Protein AF-S3DAZ4-F1 (afdb_monomer_lite)

Structure (mmCIF, N/CA/C/O backbone):
data_AF-S3DAZ4-F1
#
_entry.id   AF-S3DAZ4-F1
#
loop_
_atom_site.group_PDB
_atom_site.id
_atom_site.type_symbol
_atom_site.label_atom_id
_atom_site.label_alt_id
_atom_site.label_comp_id
_atom_site.label_asym_id
_atom_site.label_entity_id
_atom_site.label_seq_id
_atom_site.pdbx_PDB_ins_code
_atom_site.Cartn_x
_atom_site.Cartn_y
_atom_site.Cartn_z
_atom_site.occupancy
_atom_site.B_iso_or_equiv
_atom_site.auth_seq_id
_atom_site.auth_comp_id
_atom_site.auth_as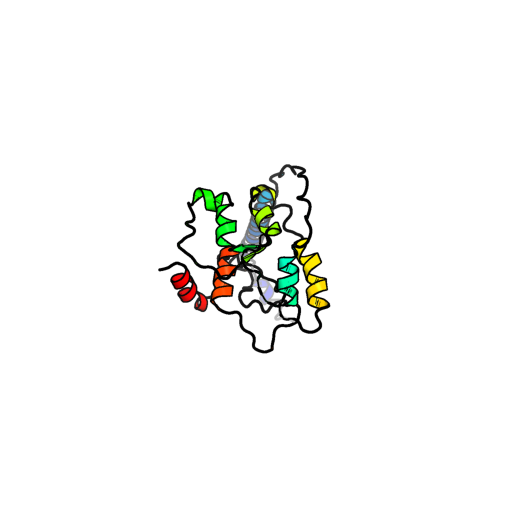ym_id
_atom_site.auth_atom_id
_atom_site.pdbx_PDB_model_num
ATOM 1 N N . MET A 1 1 ? -55.406 40.825 16.133 1.00 46.59 1 MET A N 1
ATOM 2 C CA . MET A 1 1 ? -54.232 41.697 16.398 1.00 46.59 1 MET A CA 1
ATOM 3 C C . MET A 1 1 ? -53.958 42.018 17.878 1.00 46.59 1 MET A C 1
ATOM 5 O O . MET A 1 1 ? -52.933 42.628 18.142 1.00 46.59 1 MET A O 1
ATOM 9 N N . LYS A 1 2 ? -54.777 41.605 18.864 1.00 49.31 2 LYS A N 1
ATOM 10 C CA . LYS A 1 2 ? -54.527 41.931 20.290 1.00 49.31 2 LYS A CA 1
ATOM 11 C C . LYS A 1 2 ? -53.785 40.856 21.104 1.00 49.31 2 LYS A C 1
ATOM 13 O O . LYS A 1 2 ? -53.389 41.129 22.228 1.00 49.31 2 LYS A O 1
ATOM 18 N N . GLU A 1 3 ? -53.531 39.679 20.537 1.00 48.41 3 GLU A N 1
ATOM 19 C CA . GLU A 1 3 ? -52.951 38.545 21.282 1.00 48.41 3 GLU A CA 1
ATOM 20 C C . GLU A 1 3 ? -51.420 38.420 21.173 1.00 48.41 3 GLU A C 1
ATOM 22 O O . GLU A 1 3 ? -50.778 37.787 22.006 1.00 48.41 3 GLU A O 1
ATOM 27 N N . LEU A 1 4 ? -50.800 39.099 20.202 1.00 42.84 4 LEU A N 1
ATOM 28 C CA . LEU A 1 4 ? -49.340 39.110 20.025 1.00 42.84 4 LEU A CA 1
ATOM 29 C C . LEU A 1 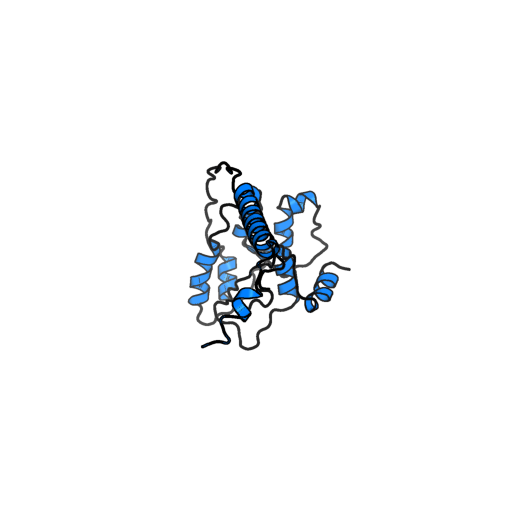4 ? -48.633 40.139 20.929 1.00 42.84 4 LEU A C 1
ATOM 31 O O . LEU A 1 4 ? -47.444 40.008 21.205 1.00 42.84 4 LEU A O 1
ATOM 35 N N . GLY A 1 5 ? -49.362 41.143 21.433 1.00 45.84 5 GLY A N 1
ATOM 36 C CA . GLY A 1 5 ? -48.811 42.182 22.312 1.00 45.84 5 GLY A CA 1
ATOM 37 C C . GLY A 1 5 ? -48.623 41.739 23.766 1.00 45.84 5 GLY A C 1
ATOM 38 O O . GLY A 1 5 ? -47.763 42.272 24.461 1.00 45.84 5 GLY A O 1
ATOM 39 N N . ILE A 1 6 ? -49.388 40.740 24.221 1.00 49.62 6 ILE A N 1
ATOM 40 C CA . ILE A 1 6 ? -49.352 40.272 25.615 1.00 49.62 6 ILE A CA 1
ATOM 41 C C . ILE A 1 6 ? -48.206 39.270 25.822 1.00 49.62 6 ILE A C 1
ATOM 43 O O . ILE A 1 6 ? -47.492 39.357 26.819 1.00 49.62 6 ILE A O 1
ATOM 47 N N . ARG A 1 7 ? -47.926 38.397 24.840 1.00 46.31 7 ARG A N 1
ATOM 48 C CA . ARG A 1 7 ? -46.792 37.451 24.909 1.00 46.31 7 ARG A CA 1
ATOM 49 C C . ARG A 1 7 ? -45.417 38.117 24.833 1.00 46.31 7 ARG A C 1
ATOM 51 O O . ARG A 1 7 ? -44.464 37.585 25.390 1.00 46.31 7 ARG A O 1
ATOM 58 N N . ARG A 1 8 ? -45.311 39.305 24.229 1.00 46.22 8 ARG A N 1
ATOM 59 C CA . ARG A 1 8 ? -44.052 40.067 24.178 1.00 46.22 8 ARG A CA 1
ATOM 60 C C . ARG A 1 8 ? -43.681 40.706 25.523 1.00 46.22 8 ARG A C 1
ATOM 62 O O . ARG A 1 8 ? -42.518 41.014 25.739 1.00 46.22 8 ARG A O 1
ATOM 69 N N . LYS A 1 9 ? -44.644 40.883 26.438 1.00 44.88 9 LYS A N 1
ATOM 70 C CA . LYS A 1 9 ? -44.410 41.494 27.760 1.00 44.88 9 LYS A CA 1
ATOM 71 C C . LYS A 1 9 ? -43.999 40.483 28.843 1.00 44.88 9 LYS A C 1
ATOM 73 O O . LYS A 1 9 ? -43.587 40.900 29.917 1.00 44.88 9 LYS A O 1
ATOM 78 N N . ALA A 1 10 ? -44.101 39.183 28.554 1.00 43.81 10 ALA A N 1
ATOM 79 C CA . ALA A 1 10 ? -43.687 38.099 29.449 1.00 43.81 10 ALA A CA 1
ATOM 80 C C . ALA A 1 10 ? -42.273 37.567 29.157 1.00 43.81 10 ALA A C 1
ATOM 82 O O . ALA A 1 10 ? -41.729 36.827 29.968 1.00 43.81 10 ALA A O 1
ATOM 83 N N . PHE A 1 11 ? -41.657 37.952 28.035 1.00 45.44 11 PHE A N 1
ATOM 84 C CA . PHE A 1 11 ? -40.258 37.629 27.759 1.00 45.44 11 PHE A CA 1
ATOM 85 C C . PHE A 1 11 ? -39.372 38.738 28.336 1.00 45.44 11 PHE A C 1
ATOM 87 O O . PHE A 1 11 ? -38.858 39.598 27.624 1.00 45.44 11 PHE A O 1
ATOM 94 N N . GLN A 1 12 ? -39.281 38.775 29.666 1.00 47.19 12 GLN A N 1
ATOM 95 C CA . GLN A 1 12 ? -38.153 39.426 30.315 1.00 47.19 12 GLN A CA 1
ATOM 96 C C . GLN A 1 12 ? -36.946 38.531 30.067 1.00 47.19 12 GLN A C 1
ATOM 98 O O . GLN A 1 12 ? -36.857 37.427 30.598 1.00 47.19 12 GLN A O 1
ATOM 103 N N . ASP A 1 13 ? -36.063 39.011 29.202 1.00 47.41 13 ASP A N 1
ATOM 104 C CA . ASP A 1 13 ? -34.754 38.434 28.952 1.00 47.41 13 ASP A CA 1
ATOM 105 C C . ASP A 1 13 ? -33.924 38.578 30.236 1.00 47.41 13 ASP A C 1
ATOM 107 O O . ASP A 1 13 ? -33.222 39.564 30.462 1.00 47.41 13 ASP A O 1
ATOM 111 N N . THR A 1 14 ? -34.109 37.649 31.177 1.00 48.62 14 THR A N 1
ATOM 112 C CA . THR A 1 14 ? -33.181 37.455 32.291 1.00 48.62 14 THR A CA 1
ATOM 113 C C . THR A 1 14 ? -31.827 37.194 31.653 1.00 48.62 14 THR A C 1
ATOM 115 O O . THR A 1 14 ? -31.677 36.176 30.983 1.00 48.62 14 THR A O 1
ATOM 118 N N . GLY A 1 15 ? -30.873 38.111 31.847 1.00 48.44 15 GLY A N 1
ATOM 119 C CA . GLY A 1 15 ? -29.575 38.206 31.159 1.00 48.44 15 GLY A CA 1
ATOM 120 C C . GLY A 1 15 ? -28.667 36.965 31.146 1.00 48.44 15 GLY A C 1
ATOM 121 O O . GLY A 1 15 ? -27.536 37.051 30.688 1.00 48.44 15 GLY A O 1
ATOM 122 N N . ASN A 1 16 ? -29.141 35.797 31.578 1.00 47.81 16 ASN A N 1
ATOM 123 C CA . ASN A 1 16 ? -28.499 34.501 31.386 1.00 47.81 16 ASN A CA 1
ATOM 124 C C . ASN A 1 16 ? -28.363 34.088 29.911 1.00 47.81 16 ASN A C 1
ATOM 126 O O . ASN A 1 16 ? -27.382 33.427 29.578 1.00 47.81 16 ASN A O 1
ATOM 130 N N . ALA A 1 17 ? -29.295 34.456 29.022 1.00 51.22 17 ALA A N 1
ATOM 131 C CA . ALA A 1 17 ? -29.202 34.076 27.604 1.00 51.22 17 ALA A CA 1
ATOM 132 C C . ALA A 1 17 ? -28.057 34.814 26.885 1.00 51.22 17 ALA A C 1
ATOM 134 O O . ALA A 1 17 ? -27.310 34.211 26.115 1.00 51.22 17 ALA A O 1
ATOM 135 N N . VAL A 1 18 ? -27.863 36.096 27.216 1.00 50.81 18 VAL A N 1
ATOM 136 C CA . VAL A 1 18 ? -26.756 36.915 26.699 1.00 50.81 18 VAL A CA 1
ATOM 137 C C . VAL A 1 18 ? -25.416 36.421 27.245 1.00 50.81 18 VAL A C 1
ATOM 139 O O . VAL A 1 18 ? -24.441 36.355 26.503 1.00 50.81 18 VAL A O 1
ATOM 142 N N . HIS A 1 19 ? -25.368 35.991 28.511 1.00 48.50 19 HIS A N 1
ATOM 143 C CA . HIS A 1 19 ? -24.153 35.416 29.085 1.00 48.50 19 HIS A CA 1
ATOM 144 C C . HIS A 1 19 ? -23.794 34.059 28.484 1.00 48.50 19 HIS A C 1
ATOM 146 O O . HIS A 1 19 ? -22.617 33.826 28.246 1.00 48.50 19 HIS A O 1
ATOM 152 N N . SER A 1 20 ? -24.759 33.186 28.180 1.00 52.09 20 SER A N 1
ATOM 153 C CA . SER A 1 20 ? -24.440 31.889 27.572 1.00 52.09 20 SER A CA 1
ATOM 154 C C . SER A 1 20 ? -23.952 32.035 26.129 1.00 52.09 20 SER A C 1
ATOM 156 O O . SER A 1 20 ? -23.015 31.341 25.761 1.00 52.09 20 SER A O 1
ATOM 158 N N . SER A 1 21 ? -24.522 32.956 25.338 1.00 55.59 21 SER A N 1
ATOM 159 C CA . SER A 1 21 ? -24.046 33.223 23.969 1.00 55.59 21 SER A CA 1
ATOM 160 C C . SER A 1 21 ? -22.675 33.893 23.971 1.00 55.59 21 SER A C 1
ATOM 162 O O . SER A 1 21 ? -21.799 33.460 23.238 1.00 55.59 21 SER A O 1
ATOM 164 N N . ALA A 1 22 ? -22.452 34.886 24.840 1.00 55.12 22 ALA A N 1
ATOM 165 C CA . ALA A 1 22 ? -21.155 35.550 24.952 1.00 55.12 22 ALA A CA 1
ATOM 166 C C . ALA A 1 22 ? -20.070 34.610 25.504 1.00 55.12 22 ALA A C 1
ATOM 168 O O . ALA A 1 22 ? -18.936 34.656 25.053 1.00 55.12 22 ALA A O 1
ATOM 169 N N . LEU A 1 23 ? -20.398 33.727 26.455 1.00 52.00 23 LEU A N 1
ATOM 170 C CA . LEU A 1 23 ? -19.461 32.706 26.936 1.00 52.00 23 LEU A CA 1
ATOM 171 C C . LEU A 1 23 ? -19.189 31.641 25.868 1.00 52.00 23 LEU A C 1
ATOM 173 O O . LEU A 1 23 ? -18.049 31.219 25.739 1.00 52.00 23 LEU A O 1
ATOM 177 N N . GLN A 1 24 ? -20.191 31.254 25.076 1.00 51.81 24 GLN A N 1
ATOM 178 C CA . GLN A 1 24 ? -20.037 30.288 23.986 1.00 51.81 24 GLN A CA 1
ATOM 179 C C . GLN A 1 24 ? -19.262 30.868 22.791 1.00 51.81 24 GLN A C 1
ATOM 181 O O . GLN A 1 24 ? -18.458 30.162 22.191 1.00 51.81 24 GLN A O 1
ATOM 186 N N . GLU A 1 25 ? -19.440 32.154 22.482 1.00 53.47 25 GLU A N 1
ATOM 187 C CA . GLU A 1 25 ? -18.607 32.897 21.528 1.00 53.47 25 GLU A CA 1
ATOM 188 C C . GLU A 1 25 ? -17.166 33.015 22.037 1.00 53.47 25 GLU A C 1
ATOM 190 O O . GLU A 1 25 ? -16.235 32.760 21.283 1.00 53.47 25 GLU A O 1
ATOM 195 N N . VAL A 1 26 ? -16.960 33.303 23.329 1.00 53.44 26 VAL A N 1
ATOM 196 C CA . VAL A 1 26 ? -15.617 33.391 23.935 1.00 53.44 26 VAL A CA 1
ATOM 197 C C . VAL A 1 26 ? -14.936 32.021 24.034 1.00 53.44 26 VAL A C 1
ATOM 199 O O . VAL A 1 26 ? -13.716 31.938 23.899 1.00 53.44 26 VAL A O 1
ATOM 202 N N . GLU A 1 27 ? -15.683 30.938 24.257 1.00 53.19 27 GLU A N 1
ATOM 203 C CA . GLU A 1 27 ? -15.157 29.569 24.198 1.00 53.19 27 GLU A CA 1
ATOM 204 C C . GLU A 1 27 ? -14.819 29.157 22.760 1.00 53.19 27 GLU A C 1
ATOM 206 O O . GLU A 1 27 ? -13.769 28.556 22.555 1.00 53.19 27 GLU A O 1
ATOM 211 N N . GLN A 1 28 ? -15.606 29.570 21.758 1.00 49.50 28 GLN A N 1
ATOM 212 C CA . GLN A 1 28 ? -15.252 29.383 20.345 1.00 49.50 28 GLN A CA 1
ATOM 213 C C . GLN A 1 28 ? -14.022 30.198 19.944 1.00 49.50 28 GLN A C 1
ATOM 215 O O . GLN A 1 28 ? -13.122 29.664 19.302 1.00 49.50 28 GLN A O 1
ATOM 220 N N . GLU A 1 29 ? -13.929 31.464 20.349 1.00 47.62 29 GLU A N 1
ATOM 221 C CA . GLU A 1 29 ? -12.739 32.282 20.106 1.00 47.62 29 GLU A CA 1
ATOM 222 C C . GLU A 1 29 ? -11.511 31.717 20.825 1.00 47.62 29 GLU A C 1
ATOM 224 O O . GLU A 1 29 ? -10.411 31.806 20.287 1.00 47.62 29 GLU A O 1
ATOM 229 N N . LYS A 1 30 ? -11.671 31.084 21.996 1.00 52.09 30 LYS A N 1
ATOM 230 C CA . LYS A 1 30 ? -10.573 30.410 22.704 1.00 52.09 30 LYS A CA 1
ATOM 231 C C . LYS A 1 30 ? -10.183 29.067 22.094 1.00 52.09 30 LYS A C 1
ATOM 233 O O . LYS A 1 30 ? -8.990 28.792 22.051 1.00 52.09 30 LYS A O 1
ATOM 238 N N . GLU A 1 31 ? -11.116 28.256 21.598 1.00 49.22 31 GLU A N 1
ATOM 239 C CA . GLU A 1 31 ? -10.790 27.032 20.847 1.00 49.22 31 GLU A CA 1
ATOM 240 C C . GLU A 1 31 ? -10.092 27.370 19.518 1.00 49.22 31 GLU A C 1
ATOM 242 O O . GLU A 1 31 ? -9.064 26.772 19.198 1.00 49.22 31 GLU A O 1
ATOM 247 N N . VAL A 1 32 ? -10.568 28.399 18.803 1.00 48.16 32 VAL A N 1
ATOM 248 C CA . VAL A 1 32 ? -9.941 28.906 17.568 1.00 48.16 32 VAL A CA 1
ATOM 249 C C . VAL A 1 32 ? -8.588 29.557 17.861 1.00 48.16 32 VAL A C 1
ATOM 251 O O . VAL A 1 32 ? -7.634 29.345 17.117 1.00 48.16 32 VAL A O 1
ATOM 254 N N . ALA A 1 33 ? -8.454 30.313 18.954 1.00 48.69 33 ALA A N 1
ATOM 255 C CA . ALA A 1 33 ? -7.171 30.885 19.353 1.00 48.69 33 ALA A CA 1
ATOM 256 C C . ALA A 1 33 ? -6.167 29.799 19.754 1.00 48.69 33 ALA A C 1
ATOM 258 O O . ALA A 1 33 ? -5.004 29.920 19.392 1.00 48.69 33 ALA A O 1
ATOM 259 N N . PHE A 1 34 ? -6.592 28.718 20.417 1.00 43.16 34 PHE A N 1
ATOM 260 C CA . PHE A 1 34 ? -5.697 27.614 20.776 1.00 43.16 34 PHE A CA 1
ATOM 261 C C . PHE A 1 34 ? -5.260 26.804 19.541 1.00 43.16 34 PHE A C 1
ATOM 263 O O . PHE A 1 34 ? -4.090 26.425 19.439 1.00 43.16 34 PHE A O 1
ATOM 270 N N . GLU A 1 35 ? -6.145 26.609 18.552 1.00 46.69 35 GLU A N 1
ATOM 271 C CA . GLU A 1 35 ? -5.760 26.060 17.240 1.00 46.69 35 GLU A CA 1
ATOM 272 C C . GLU A 1 35 ? -4.783 26.990 16.497 1.00 46.69 35 GLU A C 1
ATOM 274 O O . GLU A 1 35 ? -3.785 26.514 15.965 1.00 46.69 35 GLU A O 1
ATOM 279 N N . VAL A 1 36 ? -4.994 28.312 16.505 1.00 46.22 36 VAL A N 1
ATOM 280 C CA . VAL A 1 36 ? -4.135 29.285 15.797 1.00 46.22 36 VAL A CA 1
ATOM 281 C C . VAL A 1 36 ? -2.796 29.541 16.504 1.00 46.22 36 VAL A C 1
ATOM 283 O O . VAL A 1 36 ? -1.782 29.761 15.838 1.00 46.22 36 VAL A O 1
ATOM 286 N N . GLU A 1 37 ? -2.750 29.490 17.834 1.00 45.78 37 GLU A N 1
ATOM 287 C CA . GLU A 1 37 ? -1.530 29.689 18.625 1.00 45.78 37 GLU A CA 1
ATOM 288 C C . GLU A 1 37 ? -0.600 28.469 18.536 1.00 45.78 37 GLU A C 1
ATOM 290 O O . GLU A 1 37 ? 0.619 28.632 18.493 1.00 45.78 37 GLU A O 1
ATOM 295 N N . THR A 1 38 ? -1.157 27.269 18.322 1.00 42.41 38 THR A N 1
ATOM 296 C CA . THR A 1 38 ? -0.375 26.061 17.999 1.00 42.41 38 THR A CA 1
ATOM 297 C C . THR A 1 38 ? 0.244 26.116 16.586 1.00 42.41 38 THR A C 1
ATOM 299 O O . THR A 1 38 ? 1.250 25.464 16.328 1.00 42.41 38 THR A O 1
ATOM 302 N N . ILE A 1 39 ? -0.289 26.936 15.666 1.00 48.75 39 ILE A N 1
ATOM 303 C CA . ILE A 1 39 ? 0.221 27.079 14.281 1.00 48.75 39 ILE A CA 1
ATOM 304 C C . ILE A 1 39 ? 1.352 28.129 14.180 1.00 48.75 39 ILE A C 1
ATOM 306 O O . ILE A 1 39 ? 2.002 28.257 13.143 1.00 48.75 39 ILE A O 1
ATOM 310 N N . ARG A 1 40 ? 1.629 28.895 15.247 1.00 46.66 40 ARG A N 1
ATOM 311 C CA . ARG A 1 40 ? 2.639 29.974 15.247 1.00 46.66 40 ARG A CA 1
ATOM 312 C C . ARG A 1 40 ? 3.994 29.600 15.837 1.00 46.66 40 ARG A C 1
ATOM 314 O O . ARG A 1 40 ? 4.799 30.492 16.112 1.00 46.66 40 ARG A O 1
ATOM 321 N N . GLU A 1 41 ? 4.322 28.318 15.937 1.00 47.44 41 GLU A N 1
ATOM 322 C CA . GLU A 1 41 ? 5.737 27.976 15.852 1.00 47.44 41 GLU A CA 1
ATOM 323 C C . GLU A 1 41 ? 6.177 28.249 14.415 1.00 47.44 41 GLU A C 1
ATOM 325 O O . GLU A 1 41 ? 5.788 27.560 13.476 1.00 47.44 41 GLU A O 1
ATOM 330 N N . VAL A 1 42 ? 6.958 29.317 14.231 1.00 52.44 42 VAL A N 1
ATOM 331 C CA . VAL A 1 42 ? 7.693 29.562 12.990 1.00 52.44 42 VAL A CA 1
ATOM 332 C C . VAL A 1 42 ? 8.670 28.400 12.840 1.00 52.44 42 VAL A C 1
ATOM 334 O O . VAL A 1 42 ? 9.819 28.470 13.279 1.00 52.44 42 VAL A O 1
ATOM 337 N N . GLN A 1 43 ? 8.193 27.300 12.259 1.00 47.97 43 GLN A N 1
ATOM 338 C CA . GLN A 1 43 ? 9.029 26.197 11.837 1.00 47.97 43 GLN A CA 1
ATOM 339 C C . GLN A 1 43 ? 9.953 26.780 10.780 1.00 47.97 43 GLN A C 1
ATOM 341 O O . GLN A 1 43 ? 9.544 27.105 9.664 1.00 47.97 43 GLN A O 1
ATOM 346 N N . LYS A 1 44 ? 11.197 27.038 11.186 1.00 46.19 44 LYS A N 1
ATOM 347 C CA . LYS A 1 44 ? 12.246 27.530 10.305 1.00 46.19 44 LYS A CA 1
ATOM 348 C C . LYS A 1 44 ? 12.325 26.541 9.150 1.00 46.19 44 LYS A C 1
ATOM 350 O O . LYS A 1 44 ? 12.775 25.419 9.351 1.00 46.19 44 LYS A O 1
ATOM 355 N N . GLN A 1 45 ? 11.838 26.951 7.981 1.00 38.81 45 GLN A N 1
ATOM 356 C CA . GLN A 1 45 ? 11.835 26.130 6.782 1.00 38.81 45 GLN A CA 1
ATOM 357 C C . GLN A 1 45 ? 13.292 25.811 6.441 1.00 38.81 45 GLN A C 1
ATOM 359 O O . GLN A 1 45 ? 14.017 26.621 5.861 1.00 38.81 45 GLN A O 1
ATOM 364 N N . GLU A 1 46 ? 13.764 24.652 6.885 1.00 47.38 46 GLU A N 1
ATOM 365 C CA . GLU A 1 46 ? 15.054 24.141 6.469 1.00 47.38 46 GLU A CA 1
ATOM 366 C C . GLU A 1 46 ? 14.901 23.748 4.997 1.00 47.38 46 GLU A C 1
ATOM 368 O O . GLU A 1 46 ? 14.155 22.841 4.636 1.00 47.38 46 GLU A O 1
ATOM 373 N N . HIS A 1 47 ? 15.548 24.507 4.112 1.00 44.59 47 HIS A N 1
ATOM 374 C CA . HIS A 1 47 ? 15.603 24.180 2.694 1.00 44.59 47 HIS A CA 1
ATOM 375 C C . HIS A 1 47 ? 16.388 22.876 2.522 1.00 44.59 47 HIS A C 1
ATOM 377 O O . HIS A 1 47 ? 17.619 22.873 2.525 1.00 44.59 47 HIS A O 1
ATOM 383 N N . TYR A 1 48 ? 15.676 21.762 2.378 1.00 53.59 48 TYR A N 1
ATOM 384 C CA . TYR A 1 48 ? 16.280 20.462 2.110 1.00 53.59 48 TYR A CA 1
ATOM 385 C C . TYR A 1 48 ? 16.284 20.158 0.614 1.00 53.59 48 TYR A C 1
ATOM 387 O O . TYR A 1 48 ? 15.294 20.373 -0.084 1.00 53.59 48 TYR A O 1
ATOM 395 N N . SER A 1 49 ? 17.393 19.601 0.125 1.00 54.06 49 SER A N 1
ATOM 396 C CA . SER A 1 49 ? 17.457 19.054 -1.228 1.00 54.06 49 SER A CA 1
ATOM 397 C C . SER A 1 49 ? 16.532 17.835 -1.325 1.00 54.06 49 SER A C 1
ATOM 399 O O . SER A 1 49 ? 16.748 16.863 -0.592 1.00 54.06 49 SER A O 1
ATOM 401 N N . PRO A 1 50 ? 15.514 17.847 -2.203 1.00 60.38 50 PRO A N 1
ATOM 402 C CA . PRO A 1 50 ? 14.613 16.717 -2.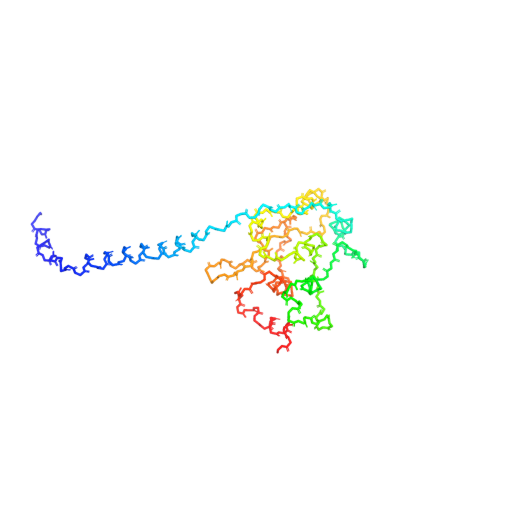356 1.00 60.38 50 PRO A CA 1
ATOM 403 C C . PRO A 1 50 ? 15.389 15.482 -2.818 1.00 60.38 50 PRO A C 1
ATOM 405 O O . PRO A 1 50 ? 16.305 15.564 -3.640 1.00 60.38 50 PRO A O 1
ATOM 408 N N . LEU A 1 51 ? 15.013 14.318 -2.287 1.00 68.25 51 LEU A N 1
ATOM 409 C CA . LEU A 1 51 ? 15.555 13.048 -2.748 1.00 68.25 51 LEU A CA 1
ATOM 410 C C . LEU A 1 51 ? 15.237 12.876 -4.235 1.00 68.25 51 LEU A C 1
ATOM 412 O O . LEU A 1 51 ? 14.074 12.867 -4.632 1.00 68.25 51 LEU A O 1
ATOM 416 N N . THR A 1 52 ? 16.267 12.705 -5.061 1.00 78.31 52 THR A N 1
ATOM 417 C CA . THR A 1 52 ? 16.071 12.429 -6.485 1.00 78.31 52 THR A CA 1
ATOM 418 C C . THR A 1 52 ? 15.410 11.064 -6.647 1.00 78.31 52 THR A C 1
ATOM 420 O O . THR A 1 52 ? 15.881 10.078 -6.073 1.00 78.31 52 THR A O 1
ATOM 423 N N . PHE A 1 53 ? 14.319 11.011 -7.409 1.00 82.56 53 PHE A N 1
ATOM 424 C CA . PHE A 1 53 ? 13.667 9.759 -7.773 1.00 82.56 53 PHE A CA 1
ATOM 425 C C . PHE A 1 53 ? 14.567 8.986 -8.740 1.00 82.56 53 PHE A C 1
ATOM 427 O O . PHE A 1 53 ? 14.964 9.518 -9.777 1.00 82.56 53 PHE A O 1
ATOM 434 N N . ARG A 1 54 ? 14.912 7.741 -8.394 1.00 84.06 54 ARG A N 1
ATOM 435 C CA . ARG A 1 54 ? 15.853 6.923 -9.186 1.00 84.06 54 ARG A CA 1
ATOM 436 C C . ARG A 1 54 ? 15.210 6.225 -10.385 1.00 84.06 54 ARG A C 1
ATOM 438 O O . ARG A 1 54 ? 15.916 5.582 -11.157 1.00 84.06 54 ARG A O 1
ATOM 445 N N . GLY A 1 55 ? 13.899 6.369 -10.549 1.00 85.81 55 GLY A N 1
ATOM 446 C CA . GLY A 1 55 ? 13.123 5.627 -11.533 1.00 85.81 55 GLY A CA 1
ATOM 447 C C . GLY A 1 55 ? 12.426 4.416 -10.919 1.00 85.81 55 GLY A C 1
ATOM 448 O O . GLY A 1 55 ? 12.737 3.979 -9.812 1.00 85.81 55 GLY A O 1
ATOM 449 N N . LEU A 1 56 ? 11.461 3.879 -11.664 1.00 89.75 56 LEU A N 1
ATOM 450 C CA . LEU A 1 56 ? 10.729 2.680 -11.279 1.00 89.75 56 LEU A CA 1
ATOM 451 C C . LEU A 1 56 ? 11.621 1.438 -11.417 1.00 89.75 56 LEU A C 1
ATOM 453 O O . LEU A 1 56 ? 12.204 1.201 -12.477 1.00 89.75 56 LEU A O 1
ATOM 457 N N . HIS A 1 57 ? 11.697 0.614 -10.369 1.00 93.81 57 HIS A N 1
ATOM 458 C CA . HIS A 1 57 ? 12.475 -0.622 -10.417 1.00 93.81 57 HIS A CA 1
ATOM 459 C C . HIS A 1 57 ? 11.868 -1.634 -11.402 1.00 93.81 57 HIS A C 1
ATOM 461 O O . HIS A 1 57 ? 10.651 -1.839 -11.440 1.00 93.81 57 HIS A O 1
ATOM 467 N N . ARG A 1 58 ? 12.722 -2.334 -12.162 1.00 94.44 58 ARG A N 1
ATOM 468 C CA . ARG A 1 58 ? 12.295 -3.306 -13.185 1.00 94.44 58 ARG A CA 1
ATOM 469 C C . ARG A 1 58 ? 11.371 -4.388 -12.621 1.00 94.44 58 ARG A C 1
ATOM 471 O O . ARG A 1 58 ? 10.363 -4.696 -13.245 1.00 94.44 58 ARG A O 1
ATOM 478 N N . ASP A 1 59 ? 11.688 -4.938 -11.451 1.00 95.19 59 ASP A N 1
ATOM 479 C CA . ASP A 1 59 ? 10.873 -5.997 -10.835 1.00 95.19 59 ASP A CA 1
ATOM 480 C C . ASP A 1 59 ? 9.487 -5.519 -10.387 1.00 95.19 59 ASP A C 1
ATOM 482 O O . ASP A 1 59 ? 8.540 -6.301 -10.405 1.00 95.19 59 ASP A O 1
ATOM 486 N N . ILE A 1 60 ? 9.324 -4.230 -10.067 1.00 94.25 60 ILE A N 1
ATOM 487 C CA . ILE A 1 60 ? 7.998 -3.659 -9.790 1.00 94.25 60 ILE A CA 1
ATOM 488 C C . ILE A 1 60 ? 7.192 -3.575 -11.091 1.00 94.25 60 ILE A C 1
ATOM 490 O O . ILE A 1 60 ? 6.019 -3.941 -11.120 1.00 94.25 60 ILE A O 1
ATOM 494 N N . ALA A 1 61 ? 7.824 -3.175 -12.198 1.00 92.31 61 ALA A N 1
ATOM 495 C CA . ALA A 1 61 ? 7.174 -3.192 -13.507 1.00 92.31 61 ALA A CA 1
ATOM 496 C C . ALA A 1 61 ? 6.805 -4.622 -13.956 1.00 92.31 61 ALA A C 1
ATOM 498 O O . ALA A 1 61 ? 5.741 -4.830 -14.542 1.00 92.31 61 ALA A O 1
ATOM 499 N N . VAL A 1 62 ? 7.641 -5.627 -13.665 1.00 93.62 62 VAL A N 1
ATOM 500 C CA . VAL A 1 62 ? 7.311 -7.046 -13.906 1.00 93.62 62 VAL A CA 1
ATOM 501 C C . VAL A 1 62 ? 6.120 -7.476 -13.052 1.00 93.62 62 VAL A C 1
ATOM 503 O O . VAL A 1 62 ? 5.203 -8.110 -13.577 1.00 93.62 62 VAL A O 1
ATOM 506 N N . PHE A 1 63 ? 6.088 -7.092 -11.774 1.00 94.31 63 PHE A N 1
ATOM 507 C CA . PHE A 1 63 ? 4.960 -7.366 -10.889 1.00 94.31 63 PHE A CA 1
ATOM 508 C C . PHE A 1 63 ? 3.652 -6.779 -11.429 1.00 94.31 63 PHE A C 1
ATOM 510 O O . PHE A 1 63 ? 2.683 -7.520 -11.540 1.00 94.31 63 PHE A O 1
ATOM 517 N N . ILE A 1 64 ? 3.631 -5.513 -11.859 1.00 92.31 64 ILE A N 1
ATOM 518 C CA . ILE A 1 64 ? 2.433 -4.886 -12.453 1.00 92.31 64 ILE A CA 1
ATOM 519 C C . ILE A 1 64 ? 1.903 -5.688 -13.647 1.00 92.31 64 ILE A C 1
ATOM 521 O O . ILE A 1 64 ? 0.706 -5.925 -13.788 1.00 92.31 64 ILE A O 1
ATOM 525 N N . ASN A 1 65 ? 2.805 -6.116 -14.528 1.00 90.12 65 ASN A N 1
ATOM 526 C CA . ASN A 1 65 ? 2.408 -6.785 -15.763 1.00 90.12 65 ASN A CA 1
ATOM 527 C C . ASN A 1 65 ? 1.984 -8.245 -15.548 1.00 90.12 65 ASN A C 1
ATOM 529 O O . ASN A 1 65 ? 1.195 -8.776 -16.330 1.00 90.12 65 ASN A O 1
ATOM 533 N N . THR A 1 66 ? 2.520 -8.914 -14.525 1.00 91.81 66 THR A N 1
ATOM 534 C CA . THR A 1 66 ? 2.368 -10.370 -14.345 1.00 91.81 66 THR A CA 1
ATOM 535 C C . THR A 1 66 ? 1.582 -10.775 -13.099 1.00 91.81 66 THR A C 1
ATOM 537 O O . THR A 1 66 ? 1.172 -11.932 -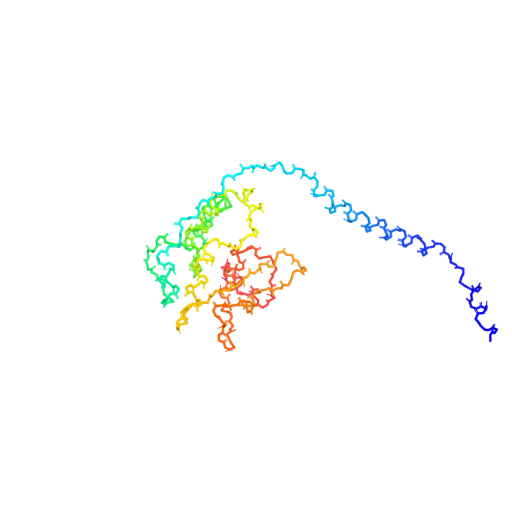12.994 1.00 91.81 66 THR A O 1
ATOM 540 N N . GLY A 1 67 ? 1.410 -9.863 -12.142 1.00 91.69 67 GLY A N 1
ATOM 541 C CA . GLY A 1 67 ? 0.851 -10.120 -10.817 1.00 91.69 67 GLY A CA 1
ATOM 542 C C . GLY A 1 67 ? 1.766 -10.945 -9.909 1.00 91.69 67 GLY A C 1
ATOM 543 O O . GLY A 1 67 ? 1.316 -11.439 -8.876 1.00 91.69 67 GLY A O 1
ATOM 544 N N . ARG A 1 68 ? 3.036 -11.154 -10.286 1.00 92.81 68 ARG A N 1
ATOM 545 C CA . ARG A 1 68 ? 3.979 -12.021 -9.564 1.00 92.81 68 ARG A CA 1
ATOM 546 C C . ARG A 1 68 ? 5.199 -11.242 -9.101 1.00 92.81 68 ARG A C 1
ATOM 548 O O . ARG A 1 68 ? 5.813 -10.523 -9.881 1.00 92.81 68 ARG A O 1
ATOM 555 N N . LEU A 1 69 ? 5.553 -11.421 -7.832 1.00 92.31 69 LEU A N 1
ATOM 556 C CA . LEU A 1 69 ? 6.797 -10.899 -7.280 1.00 92.31 69 LEU A CA 1
ATOM 557 C C . LEU A 1 69 ? 7.970 -11.770 -7.754 1.00 92.31 69 LEU A C 1
ATOM 559 O O . LEU A 1 69 ? 7.919 -12.998 -7.658 1.00 92.31 69 LEU A O 1
ATOM 563 N N . THR A 1 70 ? 9.026 -11.129 -8.247 1.00 93.44 70 THR A N 1
ATOM 564 C CA . THR A 1 70 ? 10.341 -11.740 -8.465 1.00 93.44 70 THR A CA 1
ATOM 565 C C . THR A 1 70 ? 10.963 -12.114 -7.112 1.00 93.44 70 THR A C 1
ATOM 567 O O . THR A 1 70 ? 10.995 -11.296 -6.186 1.00 93.44 70 THR A O 1
ATOM 570 N N . ALA A 1 71 ? 11.451 -13.347 -6.973 1.00 89.06 71 ALA A N 1
ATOM 571 C CA . ALA A 1 71 ? 12.216 -13.749 -5.792 1.00 89.06 71 ALA A CA 1
ATOM 572 C C . ALA A 1 71 ? 13.543 -12.972 -5.721 1.00 89.06 71 ALA A C 1
ATOM 574 O O . ALA A 1 71 ? 14.120 -12.658 -6.759 1.00 89.06 71 ALA A O 1
ATOM 575 N N . ASP A 1 72 ? 14.003 -12.653 -4.508 1.00 86.88 72 ASP A N 1
ATOM 576 C CA . ASP A 1 72 ? 15.287 -11.976 -4.248 1.00 86.88 72 ASP A CA 1
ATOM 577 C C . ASP A 1 72 ? 15.479 -10.634 -4.991 1.00 86.88 72 ASP A C 1
ATOM 579 O O . ASP A 1 72 ? 16.594 -10.215 -5.303 1.00 86.88 72 ASP A O 1
ATOM 583 N N . SER A 1 73 ? 14.373 -9.938 -5.268 1.00 93.50 73 SER A N 1
ATOM 584 C CA . SER A 1 73 ? 14.366 -8.599 -5.863 1.00 93.50 73 SER A CA 1
ATOM 585 C C . SER A 1 73 ? 14.945 -7.559 -4.903 1.00 93.50 73 SER A C 1
ATOM 587 O O . SER A 1 73 ? 14.528 -7.462 -3.753 1.00 93.50 73 SER A O 1
ATOM 589 N N . ALA A 1 74 ? 15.837 -6.703 -5.407 1.00 92.62 74 ALA A N 1
ATOM 590 C CA . ALA A 1 74 ? 16.295 -5.505 -4.696 1.00 92.62 74 ALA A CA 1
ATOM 591 C C . ALA A 1 74 ? 15.308 -4.323 -4.810 1.00 92.62 74 ALA A C 1
ATOM 593 O O . ALA A 1 74 ? 15.545 -3.254 -4.250 1.00 92.62 74 ALA A O 1
ATOM 594 N N . GLY A 1 75 ? 14.218 -4.487 -5.568 1.00 91.62 75 GLY A N 1
ATOM 595 C CA . GLY A 1 75 ? 13.233 -3.437 -5.823 1.00 91.62 75 GLY A CA 1
ATOM 596 C C . GLY A 1 75 ? 12.221 -3.236 -4.702 1.00 91.62 75 GLY A C 1
ATOM 597 O O . GLY A 1 75 ? 11.552 -2.205 -4.671 1.00 91.62 75 GLY A O 1
ATOM 598 N N . TYR A 1 76 ? 12.090 -4.199 -3.798 1.00 92.50 76 TYR A N 1
ATOM 599 C CA . TYR A 1 76 ? 11.177 -4.137 -2.665 1.00 92.50 76 TYR A CA 1
ATOM 600 C C . TYR A 1 76 ? 11.662 -5.039 -1.538 1.00 92.50 76 TYR A C 1
ATOM 602 O O . TYR A 1 76 ? 12.351 -6.030 -1.760 1.00 92.50 76 TYR A O 1
ATOM 610 N N . GLU A 1 77 ? 11.240 -4.721 -0.327 1.00 90.88 77 GLU A N 1
ATOM 611 C CA . GLU A 1 77 ? 11.495 -5.517 0.866 1.00 90.88 77 GLU A CA 1
ATOM 612 C C . GLU A 1 77 ? 10.210 -5.667 1.679 1.00 90.88 77 GLU A C 1
ATOM 614 O O . GLU A 1 77 ? 9.240 -4.936 1.473 1.00 90.88 77 GLU A O 1
ATOM 619 N N . GLN A 1 78 ? 10.164 -6.631 2.595 1.00 89.56 78 GLN A N 1
ATOM 620 C CA . GLN A 1 78 ? 9.014 -6.752 3.489 1.00 89.56 78 GLN A CA 1
ATOM 621 C C . GLN A 1 78 ? 8.933 -5.524 4.401 1.00 89.56 78 GLN A C 1
ATOM 623 O O . GLN A 1 78 ? 9.950 -5.055 4.915 1.00 89.56 78 GLN A O 1
ATOM 628 N N . TRP A 1 79 ? 7.724 -5.011 4.640 1.00 86.50 79 TRP A N 1
ATOM 629 C CA . TRP A 1 79 ? 7.553 -3.728 5.341 1.00 86.50 79 TRP A CA 1
ATOM 630 C C . TRP A 1 79 ? 8.157 -3.711 6.754 1.00 86.50 79 TRP A C 1
ATOM 632 O O . TRP A 1 79 ? 8.653 -2.682 7.204 1.00 86.50 79 TRP A O 1
ATOM 642 N N . PHE A 1 80 ? 8.157 -4.849 7.454 1.00 84.00 80 PHE A N 1
ATOM 643 C CA . PHE A 1 80 ? 8.759 -4.946 8.782 1.00 84.00 80 PHE A CA 1
ATOM 644 C C . PHE A 1 80 ? 10.292 -4.853 8.738 1.00 84.00 80 PHE A C 1
ATOM 646 O O . PHE A 1 80 ? 10.888 -4.353 9.690 1.00 84.00 80 PHE A O 1
ATOM 653 N N . MET A 1 81 ? 10.937 -5.285 7.645 1.00 84.75 81 MET A N 1
ATOM 654 C CA . MET A 1 81 ? 12.374 -5.066 7.441 1.00 84.75 81 MET A CA 1
ATOM 655 C C . MET A 1 81 ? 12.643 -3.580 7.226 1.00 84.75 81 MET A C 1
ATOM 657 O O . MET A 1 81 ? 13.471 -3.013 7.940 1.00 84.75 81 MET A O 1
ATOM 661 N N . ALA A 1 82 ? 11.839 -2.923 6.382 1.00 84.12 82 ALA A N 1
ATOM 662 C CA . ALA A 1 82 ? 11.903 -1.475 6.188 1.00 84.12 82 ALA A CA 1
ATOM 663 C C . ALA A 1 82 ? 11.741 -0.708 7.518 1.00 84.12 82 ALA A C 1
ATOM 665 O O . ALA A 1 82 ? 12.475 0.245 7.788 1.00 84.12 82 ALA A O 1
ATOM 666 N N . LEU A 1 83 ? 10.843 -1.156 8.408 1.00 81.44 83 LEU A N 1
ATOM 667 C CA . LEU A 1 83 ? 10.680 -0.557 9.736 1.00 81.44 83 LEU A CA 1
ATOM 668 C C . LEU A 1 83 ? 11.943 -0.621 10.598 1.00 81.44 83 LEU A C 1
ATOM 670 O O . LEU A 1 83 ? 12.196 0.324 11.347 1.00 81.44 83 LEU A O 1
ATOM 674 N N . ARG A 1 84 ? 12.752 -1.683 10.512 1.00 82.38 84 ARG A N 1
ATOM 675 C CA . ARG A 1 84 ? 14.003 -1.801 11.290 1.00 82.38 84 ARG A CA 1
ATOM 676 C C . ARG A 1 84 ? 15.005 -0.708 10.941 1.00 82.38 84 ARG A C 1
ATOM 678 O O . ARG A 1 84 ? 15.801 -0.324 11.793 1.00 82.38 84 ARG A O 1
ATOM 685 N N . HIS A 1 85 ? 14.960 -0.210 9.709 1.00 79.44 85 HIS A N 1
ATOM 686 C CA . HIS A 1 85 ? 15.823 0.875 9.252 1.00 79.44 85 HIS A CA 1
ATOM 687 C C . HIS A 1 85 ? 15.393 2.245 9.796 1.00 79.44 85 HIS A C 1
ATOM 689 O O . HIS A 1 85 ? 16.198 3.175 9.804 1.00 79.44 85 HIS A O 1
ATOM 695 N N . THR A 1 86 ? 14.167 2.368 10.314 1.00 78.12 86 THR A N 1
ATOM 696 C CA . THR A 1 86 ? 13.686 3.601 10.950 1.00 78.12 86 THR A CA 1
ATOM 697 C C . THR A 1 86 ? 14.259 3.780 12.357 1.00 78.12 86 THR A C 1
ATOM 699 O O . THR A 1 86 ? 14.598 2.818 13.050 1.00 78.12 86 THR A O 1
ATOM 702 N N . THR A 1 87 ? 14.299 5.027 12.833 1.00 75.50 87 THR A N 1
ATOM 703 C CA . THR A 1 87 ? 14.716 5.355 14.208 1.00 75.50 87 THR A CA 1
ATOM 704 C C . THR A 1 87 ? 13.869 4.635 15.261 1.00 75.50 87 THR A C 1
ATOM 706 O O . THR A 1 87 ? 14.396 4.203 16.286 1.00 75.50 87 THR A O 1
ATOM 709 N N . LEU A 1 88 ? 12.569 4.463 14.999 1.00 76.31 88 LEU A N 1
ATOM 710 C CA . LEU A 1 88 ? 11.654 3.729 15.871 1.00 76.31 88 LEU A CA 1
ATOM 711 C C . LEU A 1 88 ? 12.030 2.243 15.937 1.00 76.31 88 LEU A C 1
ATOM 713 O O . LEU A 1 88 ? 12.156 1.689 17.029 1.00 76.31 88 LEU A O 1
ATOM 717 N N . GLY A 1 89 ? 12.263 1.614 14.784 1.00 77.69 89 GLY A N 1
ATOM 718 C CA . GLY A 1 89 ? 12.648 0.205 14.718 1.00 77.69 89 GLY A CA 1
ATOM 719 C C . GLY A 1 89 ? 13.981 -0.085 15.406 1.00 77.69 89 GLY A C 1
ATOM 720 O O . GLY A 1 89 ? 14.088 -1.076 16.132 1.00 77.69 89 GLY A O 1
ATOM 721 N N . GLN A 1 90 ? 14.963 0.811 15.256 1.00 79.81 90 GLN A N 1
ATOM 722 C CA . GLN A 1 90 ? 16.252 0.719 15.949 1.00 79.81 90 GLN A CA 1
ATOM 723 C C . GLN A 1 90 ? 16.105 0.877 17.467 1.00 79.81 90 GLN A C 1
ATOM 725 O O . GLN A 1 90 ? 16.699 0.112 18.223 1.00 79.81 90 GLN A O 1
ATOM 730 N N . LYS A 1 91 ? 15.281 1.830 17.922 1.00 81.62 91 LYS A N 1
ATOM 731 C CA . LYS A 1 91 ? 15.048 2.087 19.351 1.00 81.62 91 LYS A CA 1
ATOM 732 C C . LYS A 1 91 ? 14.345 0.924 20.054 1.00 81.62 91 LYS A C 1
ATOM 734 O O . LYS A 1 91 ? 14.670 0.625 21.199 1.00 81.62 91 LYS A O 1
ATOM 739 N N . HIS A 1 92 ? 13.376 0.296 19.390 1.00 77.88 92 HIS A N 1
ATOM 740 C CA . HIS A 1 92 ? 12.535 -0.749 19.985 1.00 77.88 92 HIS A CA 1
ATOM 741 C C . HIS A 1 92 ? 13.002 -2.180 19.685 1.00 77.88 92 HIS A C 1
ATOM 743 O O . HIS A 1 92 ? 12.357 -3.127 20.126 1.00 77.88 92 HIS A O 1
ATOM 749 N N . GLY A 1 93 ? 14.122 -2.357 18.974 1.00 70.19 93 GLY A N 1
ATOM 750 C CA . GLY A 1 93 ? 14.736 -3.670 18.763 1.00 70.19 93 GLY A CA 1
ATOM 751 C C . GLY A 1 93 ? 13.826 -4.659 18.032 1.00 70.19 93 GLY A C 1
ATOM 752 O O . GLY A 1 93 ? 13.738 -5.818 18.438 1.00 70.19 93 GLY A O 1
ATOM 753 N N . ILE A 1 94 ? 13.132 -4.211 16.977 1.00 70.25 94 ILE A N 1
ATOM 754 C CA . ILE A 1 94 ? 12.200 -5.055 16.211 1.00 70.25 94 ILE A CA 1
ATOM 755 C C . ILE A 1 94 ? 12.947 -6.287 15.666 1.00 70.25 94 ILE A C 1
ATOM 757 O O . ILE A 1 94 ? 13.851 -6.173 14.829 1.00 70.25 94 ILE A O 1
ATOM 761 N N . ARG A 1 95 ? 12.572 -7.471 16.169 1.00 64.25 95 ARG A N 1
ATOM 762 C CA . ARG A 1 95 ? 13.165 -8.764 15.803 1.00 64.25 95 ARG A CA 1
ATOM 763 C C . ARG A 1 95 ? 12.569 -9.272 14.497 1.00 64.25 95 ARG A C 1
ATOM 765 O O . ARG A 1 95 ? 11.359 -9.260 14.307 1.00 64.25 95 ARG A O 1
ATOM 772 N N . SER A 1 96 ? 13.441 -9.728 13.606 1.00 56.38 96 SER A N 1
ATOM 773 C CA . SER A 1 96 ? 13.098 -10.111 12.229 1.00 56.38 96 SER A CA 1
ATOM 774 C C . SER A 1 96 ? 12.408 -11.466 12.135 1.00 56.38 96 SER A C 1
ATOM 776 O O . SER A 1 96 ? 11.720 -11.746 11.162 1.00 56.38 96 SER A O 1
ATOM 778 N N . GLU A 1 97 ? 12.599 -12.310 13.146 1.00 54.84 97 GLU A N 1
ATOM 779 C CA . GLU A 1 97 ? 12.187 -13.712 13.121 1.00 54.84 97 GLU A CA 1
ATOM 780 C C . GLU A 1 97 ? 10.744 -13.925 13.605 1.00 54.84 97 GLU A C 1
ATOM 782 O O . GLU A 1 97 ? 10.226 -15.033 13.516 1.00 54.84 97 GLU A O 1
ATOM 787 N N . ALA A 1 98 ? 10.101 -12.886 14.149 1.00 53.72 98 ALA A N 1
ATOM 788 C CA . ALA A 1 98 ? 8.831 -13.024 14.858 1.00 53.72 98 ALA A CA 1
ATOM 789 C C . ALA A 1 98 ? 7.589 -12.908 13.957 1.00 53.72 98 ALA A C 1
ATOM 791 O O . ALA A 1 98 ? 6.512 -13.323 14.376 1.00 53.72 98 ALA A O 1
ATOM 792 N N . MET A 1 99 ? 7.704 -12.349 12.745 1.00 62.12 99 MET A N 1
ATOM 793 C CA . MET A 1 99 ? 6.540 -12.069 11.894 1.00 62.12 99 MET A CA 1
ATOM 794 C C . MET A 1 99 ? 6.850 -12.295 10.413 1.00 62.12 99 MET A C 1
ATOM 796 O O . MET A 1 99 ? 7.603 -11.547 9.796 1.00 62.12 99 MET A O 1
ATOM 800 N N . THR A 1 100 ? 6.228 -13.311 9.815 1.00 70.19 100 THR A N 1
ATOM 801 C CA . THR A 1 100 ? 6.167 -13.443 8.356 1.00 70.19 100 THR A CA 1
ATOM 802 C C . THR A 1 100 ? 5.084 -12.506 7.832 1.00 70.19 100 THR A C 1
ATOM 804 O O . THR A 1 100 ? 3.90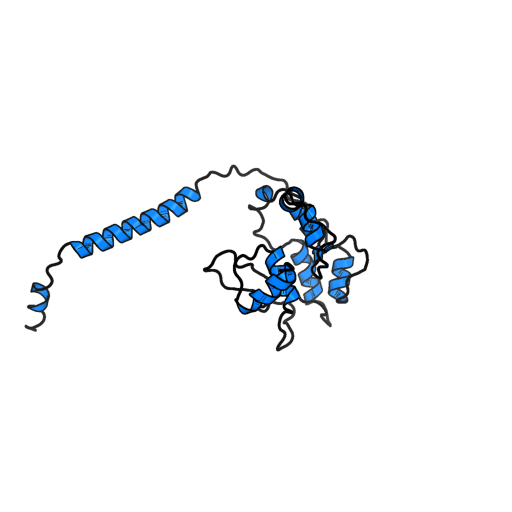8 -12.731 8.109 1.00 70.19 100 THR A O 1
ATOM 807 N N . SER A 1 101 ? 5.463 -11.480 7.073 1.00 82.25 101 SER A N 1
ATOM 808 C CA . SER A 1 101 ? 4.510 -10.560 6.444 1.00 82.25 101 SER A CA 1
ATOM 809 C C . SER A 1 101 ? 4.351 -10.846 4.953 1.00 82.25 101 SER A C 1
ATOM 811 O O . SER A 1 101 ? 5.304 -11.229 4.265 1.00 82.25 101 SER A O 1
ATOM 813 N N . LYS A 1 102 ? 3.133 -10.635 4.452 1.00 88.69 102 LYS A N 1
ATOM 814 C CA . LYS A 1 102 ? 2.813 -10.682 3.017 1.00 88.69 102 LYS A CA 1
ATOM 815 C C . LYS A 1 102 ? 2.898 -9.306 2.348 1.00 88.69 102 LYS A C 1
ATOM 817 O O . LYS A 1 102 ? 2.818 -9.228 1.123 1.00 88.69 102 LYS A O 1
ATOM 822 N N . LEU A 1 103 ? 3.038 -8.238 3.130 1.00 91.31 103 LEU A N 1
ATOM 823 C CA . LEU A 1 103 ? 3.127 -6.861 2.669 1.00 91.31 103 LEU A CA 1
ATOM 824 C C . LEU A 1 103 ? 4.583 -6.458 2.374 1.00 91.31 103 LEU A C 1
ATOM 826 O O . LEU A 1 103 ? 5.505 -6.677 3.164 1.00 91.31 103 LEU A O 1
ATOM 830 N N . TYR A 1 104 ? 4.768 -5.821 1.221 1.00 93.00 104 TYR A N 1
ATOM 831 C CA . TYR A 1 104 ? 6.055 -5.338 0.736 1.00 93.00 104 TYR A CA 1
ATOM 832 C C . TYR A 1 104 ? 6.026 -3.827 0.541 1.00 93.00 104 TYR A C 1
ATOM 834 O O . TYR A 1 104 ? 4.981 -3.228 0.291 1.00 93.00 104 TYR A O 1
ATOM 842 N N . VAL A 1 105 ? 7.203 -3.229 0.637 1.00 91.31 105 VAL A N 1
ATOM 843 C CA . VAL A 1 105 ? 7.462 -1.805 0.463 1.00 91.31 105 VAL A CA 1
ATOM 844 C C . VAL A 1 105 ? 8.521 -1.659 -0.619 1.00 91.31 105 VAL A C 1
ATOM 846 O O . VAL A 1 105 ? 9.495 -2.411 -0.638 1.00 91.31 105 VAL A O 1
ATOM 849 N N . SER A 1 106 ? 8.336 -0.712 -1.537 1.00 92.56 106 SER A N 1
ATOM 850 C CA . SER A 1 106 ? 9.324 -0.452 -2.582 1.00 92.56 106 SER A CA 1
ATOM 851 C C . SER A 1 106 ? 10.621 0.101 -1.999 1.00 92.56 106 SER A C 1
ATOM 853 O O . SER A 1 106 ? 10.623 0.806 -0.988 1.00 92.56 106 SER A O 1
ATOM 855 N N . ALA A 1 107 ? 11.738 -0.169 -2.669 1.00 90.25 107 ALA A N 1
ATOM 856 C CA . ALA A 1 107 ? 13.040 0.343 -2.258 1.00 90.25 107 ALA A CA 1
ATOM 857 C C . ALA A 1 107 ? 13.080 1.882 -2.235 1.00 90.25 107 ALA A C 1
ATOM 859 O O . ALA A 1 107 ? 13.706 2.466 -1.353 1.00 90.25 107 ALA A O 1
ATOM 860 N N . GLU A 1 108 ? 12.379 2.562 -3.152 1.00 87.19 108 GLU A N 1
ATOM 861 C CA . GLU A 1 108 ? 12.294 4.030 -3.145 1.00 87.19 108 GLU A CA 1
ATOM 862 C C . GLU A 1 108 ? 11.492 4.556 -1.942 1.00 87.19 108 GLU A C 1
ATOM 864 O O . GLU A 1 108 ? 11.886 5.550 -1.319 1.00 87.19 108 GLU A O 1
ATOM 869 N N . PHE A 1 109 ? 10.411 3.874 -1.550 1.00 85.31 109 PHE A N 1
ATOM 870 C CA . PHE A 1 109 ? 9.671 4.234 -0.342 1.00 85.31 109 PHE A CA 1
ATOM 871 C C . PHE A 1 109 ? 10.483 3.949 0.927 1.00 85.31 109 PHE A C 1
ATOM 873 O O . PHE A 1 109 ? 10.607 4.819 1.788 1.00 85.31 109 PHE A O 1
ATOM 880 N N . ALA A 1 110 ? 11.102 2.773 1.038 1.00 84.12 110 ALA A N 1
ATOM 881 C CA . ALA A 1 110 ? 11.943 2.419 2.183 1.00 84.12 110 ALA A CA 1
ATOM 882 C C . ALA A 1 110 ? 13.152 3.359 2.332 1.00 84.12 110 ALA A C 1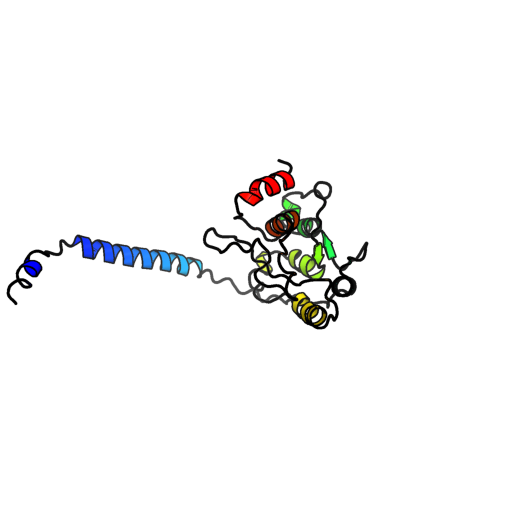
ATOM 884 O O . ALA A 1 110 ? 13.512 3.777 3.438 1.00 84.12 110 ALA A O 1
ATOM 885 N N . ARG A 1 111 ? 13.734 3.787 1.204 1.00 80.12 111 ARG A N 1
ATOM 886 C CA . ARG A 1 111 ? 14.775 4.817 1.177 1.00 80.12 111 ARG A CA 1
ATOM 887 C C . ARG A 1 111 ? 14.274 6.125 1.767 1.00 80.12 111 ARG A C 1
ATOM 889 O O . ARG A 1 111 ? 15.039 6.776 2.464 1.00 80.12 111 ARG A O 1
ATOM 896 N N . THR A 1 112 ? 13.016 6.486 1.524 1.00 73.62 112 THR A N 1
ATOM 897 C CA . THR A 1 112 ? 12.385 7.672 2.117 1.00 73.62 112 THR A CA 1
ATOM 898 C C . THR A 1 112 ? 12.248 7.507 3.632 1.00 73.62 112 THR A C 1
ATOM 900 O O . THR A 1 112 ? 12.678 8.384 4.372 1.00 73.62 112 THR A O 1
ATOM 903 N N . LEU A 1 113 ? 11.780 6.351 4.115 1.00 68.44 113 LEU A N 1
ATOM 904 C CA . LEU A 1 113 ? 11.660 6.060 5.554 1.00 68.44 113 LEU A CA 1
ATOM 905 C C . LEU A 1 113 ? 12.992 6.085 6.322 1.00 68.44 113 LEU A C 1
ATOM 907 O O . LEU A 1 113 ? 13.012 6.327 7.528 1.00 68.44 113 LEU A O 1
ATOM 911 N N . SER A 1 114 ? 14.103 5.817 5.635 1.00 62.47 114 SER A N 1
ATOM 912 C CA . SER A 1 114 ? 15.445 5.811 6.232 1.00 62.47 114 SER A CA 1
ATOM 913 C C . SER A 1 114 ? 15.972 7.219 6.540 1.00 62.47 114 SER A C 1
ATOM 915 O O . SER A 1 114 ? 16.978 7.367 7.236 1.00 62.47 114 SER A O 1
ATOM 917 N N . PHE A 1 115 ? 15.306 8.269 6.050 1.00 63.56 115 PHE A N 1
ATOM 918 C CA . PHE A 1 115 ? 15.585 9.640 6.463 1.00 63.56 115 PHE A CA 1
ATOM 919 C C . PHE A 1 115 ? 14.684 10.011 7.651 1.00 63.56 115 PHE A C 1
ATOM 921 O O . PHE A 1 115 ? 13.502 9.676 7.643 1.00 63.56 115 PHE A O 1
ATOM 928 N N . PRO A 1 116 ? 15.211 10.697 8.686 1.00 56.16 116 PRO A N 1
ATOM 929 C CA . PRO A 1 116 ? 14.438 11.040 9.879 1.00 56.16 116 PRO A CA 1
ATOM 930 C C . PRO A 1 116 ? 13.082 11.673 9.534 1.00 56.16 116 PRO A C 1
ATOM 932 O O . PRO A 1 116 ? 13.047 12.670 8.822 1.00 56.16 116 PRO A O 1
ATOM 935 N N . LEU A 1 117 ? 11.982 11.112 10.055 1.00 52.00 117 LEU A N 1
ATOM 936 C CA . LEU A 1 117 ? 10.594 11.489 9.723 1.00 52.00 117 LEU A CA 1
ATOM 937 C C . LEU A 1 117 ? 10.284 12.985 9.945 1.00 52.00 117 LEU A C 1
ATOM 939 O O . LEU A 1 117 ? 9.500 13.568 9.201 1.00 52.00 117 LEU A O 1
ATOM 943 N N . ALA A 1 118 ? 10.967 13.627 10.903 1.00 47.16 118 ALA A N 1
ATOM 944 C CA . ALA A 1 118 ? 10.918 15.078 11.127 1.00 47.16 118 ALA A CA 1
ATOM 945 C C . ALA A 1 118 ? 11.367 15.907 9.902 1.00 47.16 118 ALA A C 1
ATOM 947 O O . ALA A 1 118 ? 11.073 17.090 9.815 1.00 47.16 118 ALA A O 1
ATOM 948 N N . ARG A 1 119 ? 12.064 15.285 8.941 1.00 49.28 119 ARG A N 1
ATOM 949 C CA . ARG A 1 119 ? 12.574 15.892 7.698 1.00 49.28 119 ARG A CA 1
ATOM 950 C C . ARG A 1 119 ? 11.624 15.713 6.508 1.00 49.28 119 ARG A C 1
ATOM 952 O O . ARG A 1 119 ? 11.935 16.179 5.417 1.00 49.28 119 ARG A O 1
ATOM 959 N N . LEU A 1 120 ? 10.517 14.989 6.687 1.00 48.66 120 LEU A N 1
ATOM 960 C CA . LEU A 1 120 ? 9.599 14.610 5.607 1.00 48.66 120 LEU A CA 1
ATOM 961 C C . LEU A 1 120 ? 8.161 15.086 5.822 1.00 48.66 120 LEU A C 1
ATOM 963 O O . LEU A 1 120 ? 7.399 15.109 4.856 1.00 48.66 120 LEU A O 1
ATOM 967 N N . ALA A 1 121 ? 7.795 15.473 7.050 1.00 47.44 121 ALA A N 1
ATOM 968 C CA . ALA A 1 121 ? 6.452 15.949 7.391 1.00 47.44 121 ALA A CA 1
ATOM 969 C C . ALA A 1 121 ? 5.981 17.106 6.487 1.00 47.44 121 ALA A C 1
ATOM 971 O O . ALA A 1 121 ? 4.811 17.146 6.122 1.00 47.44 121 ALA A O 1
ATOM 972 N N . ASP A 1 122 ? 6.908 17.952 6.023 1.00 41.97 122 ASP A N 1
ATOM 973 C CA . ASP A 1 122 ? 6.601 19.094 5.151 1.00 41.97 122 ASP A CA 1
ATOM 974 C C . ASP A 1 122 ? 6.383 18.719 3.667 1.00 41.97 122 ASP A C 1
ATOM 976 O O . ASP A 1 122 ? 5.951 19.558 2.882 1.00 41.97 122 ASP A O 1
ATOM 980 N N . ASN A 1 123 ? 6.662 17.472 3.252 1.00 42.94 123 ASN A N 1
ATOM 981 C CA . ASN A 1 123 ? 6.676 17.063 1.835 1.00 42.94 123 ASN A CA 1
ATOM 982 C C . ASN A 1 123 ? 5.783 15.856 1.488 1.00 42.94 123 ASN A C 1
ATOM 984 O O . ASN A 1 123 ? 5.709 15.472 0.320 1.00 42.94 123 ASN A O 1
ATOM 988 N N . PHE A 1 124 ? 5.066 15.258 2.445 1.00 46.47 124 PHE A N 1
ATOM 989 C CA . PHE A 1 124 ? 4.163 14.119 2.186 1.00 46.47 124 PHE A CA 1
ATOM 990 C C . PHE A 1 124 ? 2.821 14.518 1.539 1.00 46.47 124 PHE A C 1
ATOM 992 O O . PHE A 1 124 ? 1.820 13.819 1.682 1.00 46.47 124 PHE A O 1
ATOM 999 N N . GLN A 1 125 ? 2.788 15.628 0.799 1.00 39.66 125 GLN A N 1
ATOM 1000 C CA . GLN A 1 125 ? 1.574 16.144 0.162 1.00 39.66 125 GLN A CA 1
ATOM 1001 C C . GLN A 1 125 ? 1.513 15.906 -1.356 1.00 39.66 125 GLN A C 1
ATOM 1003 O O . GLN A 1 125 ? 0.671 16.476 -2.043 1.00 39.66 125 GLN A O 1
ATOM 1008 N N . GLY A 1 126 ? 2.366 15.025 -1.886 1.00 46.22 126 GLY A N 1
ATOM 1009 C CA . GLY A 1 126 ? 2.345 14.595 -3.284 1.00 46.22 126 GLY A CA 1
ATOM 1010 C C . GLY A 1 126 ? 2.239 13.079 -3.406 1.00 46.22 126 GLY A C 1
ATOM 1011 O O . GLY A 1 126 ? 2.897 12.344 -2.670 1.00 46.22 126 GLY A O 1
ATOM 1012 N N . THR A 1 127 ? 1.431 12.602 -4.354 1.00 52.38 127 THR A N 1
ATOM 1013 C CA . THR A 1 127 ? 1.507 11.230 -4.875 1.00 52.38 127 THR A CA 1
ATOM 1014 C C . THR A 1 127 ? 2.970 10.832 -5.053 1.00 52.38 127 THR A C 1
ATOM 1016 O O . THR A 1 127 ? 3.734 11.571 -5.673 1.00 52.38 127 THR A O 1
ATOM 1019 N N . SER A 1 128 ? 3.371 9.687 -4.487 1.00 70.38 128 SER A N 1
ATOM 1020 C CA . SER A 1 128 ? 4.731 9.161 -4.649 1.00 70.38 128 SER A CA 1
ATOM 1021 C C . SER A 1 128 ? 5.140 9.242 -6.121 1.00 70.38 128 SER A C 1
ATOM 1023 O O . SER A 1 128 ? 4.382 8.808 -6.990 1.00 70.38 128 SER A O 1
ATOM 1025 N N . LYS A 1 129 ? 6.335 9.771 -6.417 1.00 80.38 129 LYS A N 1
ATOM 1026 C CA . LYS A 1 129 ? 6.862 9.805 -7.792 1.00 80.38 129 LYS A CA 1
ATOM 1027 C C . LYS A 1 129 ? 6.866 8.429 -8.443 1.00 80.38 129 LYS A C 1
ATOM 1029 O O . LYS A 1 129 ? 6.677 8.324 -9.648 1.00 80.38 129 LYS A O 1
ATOM 1034 N N . GLU A 1 130 ? 6.995 7.378 -7.646 1.00 84.69 130 GLU A N 1
ATOM 1035 C CA . GLU A 1 130 ? 6.830 6.009 -8.110 1.00 84.69 130 GLU A CA 1
ATOM 1036 C C . GLU A 1 130 ? 5.409 5.748 -8.631 1.00 84.69 130 GLU A C 1
ATOM 1038 O O . GLU A 1 130 ? 5.261 5.268 -9.749 1.00 84.69 130 GLU A O 1
ATOM 1043 N N . ALA A 1 131 ? 4.368 6.148 -7.894 1.00 84.62 131 ALA A N 1
ATOM 1044 C CA . ALA A 1 131 ? 2.969 5.965 -8.290 1.00 84.62 131 ALA A CA 1
ATOM 1045 C C . ALA A 1 131 ? 2.622 6.664 -9.616 1.00 84.62 131 ALA A C 1
ATOM 1047 O O . ALA A 1 131 ? 1.884 6.095 -10.419 1.00 84.62 131 ALA A O 1
ATOM 1048 N N . GLU A 1 132 ? 3.209 7.838 -9.890 1.00 87.00 132 GLU A N 1
ATOM 1049 C CA . GLU A 1 132 ? 3.073 8.529 -11.187 1.00 87.00 132 GLU A CA 1
ATOM 1050 C C . GLU A 1 132 ? 3.582 7.667 -12.361 1.00 87.00 132 GLU A C 1
ATOM 1052 O O . GLU A 1 132 ? 3.017 7.715 -13.451 1.00 87.00 132 GLU A O 1
ATOM 1057 N N . HIS A 1 133 ? 4.615 6.844 -12.139 1.00 88.69 133 HIS A N 1
ATOM 1058 C CA . HIS A 1 133 ? 5.165 5.936 -13.153 1.00 88.69 133 HIS A CA 1
ATOM 1059 C C . HIS A 1 133 ? 4.413 4.597 -13.221 1.00 88.69 133 HIS A C 1
ATOM 1061 O O . HIS A 1 133 ? 4.353 3.990 -14.289 1.00 88.69 133 HIS A O 1
ATOM 1067 N N . LEU A 1 134 ? 3.828 4.132 -12.108 1.00 89.56 134 LEU A N 1
ATOM 1068 C CA . LEU A 1 134 ? 3.009 2.910 -12.070 1.00 89.56 134 LEU A CA 1
ATOM 1069 C C . LEU A 1 134 ? 1.678 3.099 -12.808 1.00 89.56 134 LEU A C 1
ATOM 1071 O O . LEU A 1 134 ? 1.215 2.187 -13.489 1.00 89.56 134 LEU A O 1
ATOM 1075 N N . PHE A 1 135 ? 1.062 4.275 -12.667 1.00 89.50 135 PHE A N 1
ATOM 1076 C CA . PHE A 1 135 ? -0.274 4.562 -13.186 1.00 89.50 135 PHE A CA 1
ATOM 1077 C C . PHE A 1 135 ? -0.455 4.244 -14.684 1.00 89.50 135 PHE A C 1
ATOM 1079 O O . PHE A 1 135 ? -1.358 3.466 -14.995 1.00 89.50 135 PHE A O 1
ATOM 1086 N N . PRO A 1 136 ? 0.381 4.748 -15.621 1.00 90.50 136 PRO A N 1
ATOM 1087 C CA . PRO A 1 136 ? 0.218 4.428 -17.040 1.00 90.50 136 PRO A CA 1
ATOM 1088 C C . PRO A 1 136 ? 0.381 2.929 -17.323 1.00 90.50 136 PRO A C 1
ATOM 1090 O O . PRO A 1 136 ? -0.394 2.372 -18.089 1.00 90.50 136 PRO A O 1
ATOM 1093 N N . LEU A 1 137 ? 1.311 2.244 -16.645 1.00 90.88 137 LEU A N 1
ATOM 1094 C CA . LEU A 1 137 ? 1.528 0.803 -16.834 1.00 90.88 137 LEU A CA 1
ATOM 1095 C C . LEU A 1 137 ? 0.295 -0.026 -16.460 1.00 90.88 137 LEU A C 1
ATOM 1097 O O . LEU A 1 137 ? -0.005 -1.021 -17.114 1.00 90.88 137 LEU A O 1
ATOM 1101 N N . ILE A 1 138 ? -0.413 0.386 -15.408 1.00 91.50 138 ILE A N 1
ATOM 1102 C CA . ILE A 1 138 ? -1.629 -0.282 -14.942 1.00 91.50 138 ILE A CA 1
ATOM 1103 C C . ILE A 1 138 ? -2.808 0.036 -15.871 1.00 91.50 138 ILE A C 1
ATOM 1105 O O . ILE A 1 138 ? -3.578 -0.862 -16.210 1.00 91.50 138 ILE A O 1
ATOM 1109 N N . CYS A 1 139 ? -2.939 1.291 -16.305 1.00 89.56 139 CYS A N 1
ATOM 1110 C CA . CYS A 1 139 ? -4.014 1.732 -17.195 1.00 89.56 139 CYS A CA 1
ATOM 1111 C C . CYS A 1 139 ? -3.904 1.145 -18.611 1.00 89.56 139 CYS A C 1
ATOM 1113 O O . CYS A 1 139 ? -4.921 0.783 -19.200 1.00 89.56 139 CYS A O 1
ATOM 1115 N N . ASP A 1 140 ? -2.687 1.000 -19.140 1.00 88.56 140 ASP A N 1
ATOM 1116 C CA . ASP A 1 140 ? -2.439 0.474 -20.489 1.00 88.56 140 ASP A CA 1
ATOM 1117 C C . ASP A 1 140 ? -2.475 -1.067 -20.547 1.00 88.56 140 ASP A C 1
ATOM 1119 O O . ASP A 1 140 ? -2.422 -1.676 -21.626 1.00 88.56 140 ASP A O 1
ATOM 1123 N N . ALA A 1 141 ? -2.577 -1.734 -19.393 1.00 87.38 141 ALA A N 1
ATOM 1124 C CA . ALA A 1 141 ? -2.601 -3.184 -19.311 1.00 87.38 141 ALA A CA 1
ATOM 1125 C C . ALA A 1 141 ? -3.894 -3.758 -19.916 1.00 87.38 141 ALA A C 1
ATOM 1127 O O . ALA A 1 141 ? -4.982 -3.653 -19.356 1.00 87.38 141 ALA A O 1
ATOM 1128 N N . LYS A 1 142 ? -3.769 -4.483 -21.036 1.00 82.81 142 LYS A N 1
ATOM 1129 C CA . LYS A 1 142 ? -4.907 -5.157 -21.701 1.00 82.81 142 LYS A CA 1
ATOM 1130 C C . LYS A 1 142 ? -5.631 -6.169 -20.806 1.00 82.81 142 LYS A C 1
ATOM 1132 O O . LYS A 1 142 ? -6.815 -6.430 -20.996 1.00 82.81 142 LYS A O 1
ATOM 1137 N N . ARG A 1 143 ? -4.894 -6.814 -19.898 1.00 86.38 143 ARG A N 1
ATOM 1138 C CA . ARG A 1 143 ? -5.397 -7.804 -18.936 1.00 86.38 143 ARG A CA 1
ATOM 1139 C C . ARG A 1 143 ? -4.767 -7.493 -17.580 1.00 86.38 143 ARG A C 1
ATOM 1141 O O . ARG A 1 143 ? -3.710 -8.047 -17.281 1.00 86.38 143 ARG A O 1
ATOM 1148 N N . PRO A 1 144 ? -5.354 -6.571 -16.806 1.00 86.00 144 PRO A N 1
ATOM 1149 C CA . PRO A 1 144 ? -4.763 -6.152 -15.550 1.00 86.00 144 PRO A CA 1
ATOM 1150 C C . PRO A 1 144 ? -4.757 -7.317 -14.561 1.00 86.00 144 PRO A C 1
ATOM 1152 O O . PRO A 1 144 ? -5.775 -7.973 -14.344 1.00 86.00 144 PRO A O 1
ATOM 1155 N N . THR A 1 145 ? -3.586 -7.590 -13.993 1.00 90.12 145 THR A N 1
ATOM 1156 C CA . THR A 1 145 ? -3.393 -8.597 -12.934 1.00 90.12 145 THR A CA 1
ATOM 1157 C C . THR A 1 145 ? -3.136 -7.954 -11.573 1.00 90.12 145 THR A C 1
ATOM 1159 O O . THR A 1 145 ? -3.203 -8.628 -10.548 1.00 90.12 145 THR A O 1
ATOM 1162 N N . THR A 1 146 ? -2.883 -6.646 -11.558 1.00 92.94 146 THR A N 1
ATOM 1163 C CA . THR A 1 146 ? -2.620 -5.841 -10.367 1.00 92.94 146 THR A CA 1
ATOM 1164 C C . THR A 1 146 ? -3.554 -4.642 -10.316 1.00 92.94 146 THR A C 1
ATOM 1166 O O . THR A 1 146 ? -3.900 -4.084 -11.357 1.00 92.94 146 THR A O 1
ATOM 1169 N N . HIS A 1 147 ? -3.892 -4.211 -9.103 1.00 92.50 147 HIS A N 1
ATOM 1170 C CA . HIS A 1 147 ? -4.709 -3.029 -8.847 1.00 92.50 147 HIS A CA 1
ATOM 1171 C C . HIS A 1 147 ? -3.915 -2.018 -8.019 1.00 92.50 147 HIS A C 1
ATOM 1173 O O . HIS A 1 147 ? -3.240 -2.387 -7.058 1.00 92.50 147 HIS A O 1
ATOM 1179 N N . LEU A 1 148 ? -4.015 -0.744 -8.383 1.00 92.12 148 LEU A N 1
ATOM 1180 C CA . LEU A 1 148 ? -3.572 0.381 -7.574 1.00 92.12 148 LEU A CA 1
ATOM 1181 C C . LEU A 1 148 ? -4.717 0.791 -6.653 1.00 92.12 148 LEU A C 1
ATOM 1183 O O . LEU A 1 148 ? -5.772 1.185 -7.141 1.00 92.12 148 LEU A O 1
ATOM 1187 N N . LEU A 1 149 ? -4.497 0.711 -5.344 1.00 91.56 149 LEU A N 1
ATOM 1188 C CA . LEU A 1 149 ? -5.487 1.038 -4.319 1.00 91.56 149 LEU A CA 1
ATOM 1189 C C . LEU A 1 149 ? -5.043 2.275 -3.544 1.00 91.56 149 LEU A C 1
ATOM 1191 O O . LEU A 1 149 ? -3.859 2.420 -3.232 1.00 91.56 149 LEU A O 1
ATOM 1195 N N . THR A 1 150 ? -5.985 3.145 -3.190 1.00 88.81 150 THR A N 1
ATOM 1196 C CA . THR A 1 150 ? -5.724 4.217 -2.219 1.00 88.81 150 THR A CA 1
ATOM 1197 C C . THR A 1 150 ? -6.140 3.784 -0.830 1.00 88.81 150 THR A C 1
ATOM 1199 O O . THR A 1 150 ? -7.216 3.213 -0.645 1.00 88.81 150 THR A O 1
ATOM 1202 N N . TYR A 1 151 ? -5.333 4.149 0.155 1.00 89.12 151 TYR A N 1
ATOM 1203 C CA . TYR A 1 151 ? -5.624 3.885 1.549 1.00 89.12 151 TYR A CA 1
ATOM 1204 C C . TYR A 1 151 ? -5.293 5.105 2.403 1.00 89.12 151 TYR A C 1
ATOM 1206 O O . TYR A 1 151 ? -4.301 5.792 2.160 1.00 89.12 151 TYR A O 1
ATOM 1214 N N . ALA A 1 152 ? -6.125 5.350 3.413 1.00 84.75 152 ALA A N 1
ATOM 1215 C CA . ALA A 1 152 ? -5.925 6.395 4.401 1.00 84.75 152 ALA A CA 1
ATOM 1216 C C . ALA A 1 152 ? -6.151 5.814 5.800 1.00 84.75 152 ALA A C 1
ATOM 1218 O O . ALA A 1 152 ? -7.226 5.301 6.109 1.00 84.75 152 ALA A O 1
ATOM 1219 N N . ALA A 1 153 ? -5.133 5.897 6.655 1.00 86.56 153 ALA A N 1
ATOM 1220 C CA . ALA A 1 153 ? -5.243 5.428 8.027 1.00 86.56 153 ALA A CA 1
ATOM 1221 C C . ALA A 1 153 ? -6.102 6.385 8.864 1.00 86.56 153 ALA A C 1
ATOM 1223 O O . ALA A 1 153 ? -5.859 7.592 8.901 1.00 86.56 153 ALA A O 1
ATOM 1224 N N . SER A 1 154 ? -7.078 5.846 9.596 1.00 84.06 154 SER A N 1
ATOM 1225 C CA . SER A 1 154 ? -7.822 6.606 10.601 1.00 84.06 154 SER A CA 1
ATOM 1226 C C . SER A 1 154 ? -6.958 6.828 11.844 1.00 84.06 154 SER A C 1
ATOM 1228 O O . SER A 1 154 ? -6.853 5.962 12.720 1.00 84.06 154 SER A O 1
ATOM 1230 N N . VAL A 1 155 ? -6.327 8.003 11.903 1.00 82.06 155 VAL A N 1
ATOM 1231 C CA . VAL A 1 155 ? -5.482 8.447 13.026 1.00 82.06 155 VAL A CA 1
ATOM 1232 C C . VAL A 1 155 ? -6.249 9.272 14.061 1.00 82.06 155 VAL A C 1
ATOM 1234 O O . VAL A 1 155 ? -5.788 9.417 15.188 1.00 82.06 155 VAL A O 1
ATOM 1237 N N . THR A 1 156 ? -7.447 9.765 13.727 1.00 81.31 156 THR A N 1
ATOM 1238 C CA . THR A 1 156 ? -8.351 10.432 14.677 1.00 81.31 156 THR A CA 1
ATOM 1239 C C . THR A 1 156 ? -9.713 9.745 14.722 1.00 81.31 156 THR A C 1
ATOM 1241 O O . THR A 1 156 ? -10.149 9.133 13.747 1.00 81.31 156 THR A O 1
ATOM 1244 N N . ARG A 1 157 ? -10.429 9.892 15.844 1.00 76.81 157 ARG A N 1
ATOM 1245 C CA . ARG A 1 157 ? -11.756 9.285 16.047 1.00 76.81 157 ARG A CA 1
ATOM 1246 C C . ARG A 1 157 ? -12.832 9.808 15.084 1.00 76.81 157 ARG A C 1
ATOM 1248 O O . ARG A 1 157 ? -13.812 9.115 14.845 1.00 76.81 157 ARG A O 1
ATOM 1255 N N . LYS A 1 158 ? -12.687 11.040 14.583 1.00 79.00 158 LYS A N 1
ATOM 1256 C CA . LYS A 1 158 ? -13.663 11.679 13.681 1.00 79.00 158 LYS A CA 1
ATOM 1257 C C . LYS A 1 158 ? -13.416 11.345 12.201 1.00 79.00 158 LYS A C 1
ATOM 1259 O O . LYS A 1 158 ? -14.250 11.694 11.372 1.00 79.00 158 LYS A O 1
ATOM 1264 N N . MET A 1 159 ? -12.286 10.717 11.858 1.00 75.31 159 MET A N 1
ATOM 1265 C CA . MET A 1 159 ? -11.987 10.343 10.475 1.00 75.31 159 MET A CA 1
ATOM 1266 C C . MET A 1 159 ? -12.872 9.192 10.005 1.00 75.31 159 MET A C 1
ATOM 1268 O O . MET A 1 159 ? -13.132 8.248 10.747 1.00 75.31 159 MET A O 1
ATOM 1272 N N . LEU A 1 160 ? -13.276 9.261 8.737 1.00 76.38 160 LEU A N 1
ATOM 1273 C CA . LEU A 1 160 ? -13.905 8.142 8.045 1.00 76.38 160 LEU A CA 1
ATOM 1274 C C . LEU A 1 160 ? -12.947 6.944 8.017 1.00 76.38 160 LEU A C 1
ATOM 1276 O O . LEU A 1 160 ? -11.746 7.094 7.786 1.00 76.38 160 LEU A O 1
ATOM 1280 N N . HIS A 1 161 ? -13.488 5.753 8.257 1.00 77.56 161 HIS A N 1
ATOM 1281 C CA . HIS A 1 161 ? -12.723 4.513 8.219 1.00 77.56 161 HIS A CA 1
ATOM 1282 C C . HIS A 1 161 ? -12.602 4.019 6.769 1.00 77.56 161 HIS A C 1
ATOM 1284 O O . HIS A 1 161 ? -13.594 3.623 6.164 1.00 77.56 161 HIS A O 1
ATOM 1290 N N . PHE A 1 162 ? -11.381 4.011 6.221 1.00 79.06 162 PHE A N 1
ATOM 1291 C CA . PHE A 1 162 ? -11.076 3.569 4.847 1.00 79.06 162 PHE A CA 1
ATOM 1292 C C . PHE A 1 162 ? -10.485 2.148 4.797 1.00 79.06 162 PHE A C 1
ATOM 1294 O O . PHE A 1 162 ? -9.638 1.829 3.963 1.00 79.06 162 PHE A O 1
ATOM 1301 N N . ASN A 1 163 ? -10.918 1.274 5.707 1.00 79.19 163 ASN A N 1
ATOM 1302 C CA . ASN A 1 163 ? -10.287 -0.034 5.925 1.00 79.19 163 ASN A CA 1
ATOM 1303 C C . ASN A 1 163 ? -10.623 -1.071 4.843 1.00 79.19 163 ASN A C 1
ATOM 1305 O O . ASN A 1 163 ? -9.895 -2.048 4.699 1.00 79.19 163 ASN A O 1
ATOM 1309 N N . LYS A 1 164 ? -11.700 -0.862 4.079 1.00 82.62 164 LYS A N 1
ATOM 1310 C CA . LYS A 1 164 ? -12.211 -1.828 3.093 1.00 82.62 164 LYS A CA 1
ATOM 1311 C C . LYS A 1 164 ? -11.463 -1.830 1.758 1.00 82.62 164 LYS A C 1
ATOM 1313 O O . LYS A 1 164 ? -11.655 -2.750 0.972 1.00 82.62 164 LYS A O 1
ATOM 1318 N N . LEU A 1 165 ? -10.588 -0.845 1.522 1.00 87.50 165 LEU A N 1
ATOM 1319 C CA . LEU A 1 165 ? -9.801 -0.704 0.286 1.00 87.50 165 LEU A CA 1
ATOM 1320 C C . LEU A 1 165 ? -10.647 -0.624 -0.999 1.00 87.50 165 LEU A C 1
ATOM 1322 O O . LEU A 1 165 ? -10.173 -0.949 -2.083 1.00 87.50 165 LEU A O 1
ATOM 1326 N N . ASP A 1 166 ? -11.887 -0.158 -0.875 1.00 84.50 166 ASP A N 1
ATOM 1327 C CA . ASP A 1 166 ? -12.885 -0.042 -1.943 1.00 84.50 166 ASP A CA 1
ATOM 1328 C C . ASP A 1 166 ? -13.136 1.412 -2.383 1.00 84.50 166 ASP A C 1
ATOM 1330 O O . ASP A 1 166 ? -13.908 1.653 -3.308 1.00 84.50 166 ASP A O 1
ATOM 1334 N N . TYR A 1 167 ? -12.469 2.387 -1.754 1.00 86.56 167 TYR A N 1
ATOM 1335 C CA . TYR A 1 167 ? -12.682 3.812 -2.023 1.00 86.56 167 TYR A CA 1
ATOM 1336 C C . TYR A 1 167 ? -12.240 4.234 -3.429 1.00 86.56 167 TYR A C 1
ATOM 1338 O O . TYR A 1 167 ? -12.975 4.910 -4.147 1.00 86.56 167 TYR A O 1
ATOM 1346 N N . PHE A 1 168 ? -11.026 3.850 -3.822 1.00 88.19 168 PHE A N 1
ATOM 1347 C CA . PHE A 1 168 ? -10.505 4.110 -5.156 1.00 88.19 168 PHE A CA 1
ATOM 1348 C C . PHE A 1 168 ? -9.524 3.011 -5.545 1.00 88.19 168 PHE A C 1
ATOM 1350 O O . PHE A 1 168 ? -8.554 2.729 -4.833 1.00 88.19 168 PHE A O 1
ATOM 1357 N N . ALA A 1 169 ? -9.801 2.405 -6.696 1.00 91.00 169 ALA A N 1
ATOM 1358 C CA . ALA A 1 169 ? -9.021 1.329 -7.268 1.00 91.00 169 ALA A CA 1
ATOM 1359 C C . ALA A 1 169 ? -8.887 1.524 -8.778 1.00 91.00 169 ALA A C 1
ATOM 1361 O O . ALA A 1 169 ? -9.873 1.804 -9.461 1.00 91.00 169 ALA A O 1
ATOM 1362 N N . VAL A 1 170 ? -7.678 1.344 -9.305 1.00 91.25 170 VAL A N 1
ATOM 1363 C CA . VAL A 1 170 ? -7.416 1.368 -10.747 1.00 91.25 170 VAL A CA 1
ATOM 1364 C C . VAL A 1 170 ? -6.626 0.118 -11.137 1.00 91.25 170 VAL A C 1
ATOM 1366 O O . VAL A 1 170 ? -5.532 -0.079 -10.615 1.00 91.25 170 VAL A O 1
ATOM 1369 N N . PRO A 1 171 ? -7.143 -0.734 -12.037 1.00 91.44 171 PRO A N 1
ATOM 1370 C CA . PRO A 1 171 ? -8.509 -0.708 -12.562 1.00 91.44 171 PRO A CA 1
ATOM 1371 C C . PRO A 1 171 ? -9.531 -1.069 -11.474 1.00 91.44 171 PRO A C 1
ATOM 1373 O O . PRO A 1 171 ? -9.157 -1.506 -10.383 1.00 91.44 171 PRO A O 1
ATOM 1376 N N . ASN A 1 172 ? -10.821 -0.903 -11.781 1.00 90.19 172 ASN A N 1
ATOM 1377 C CA . ASN A 1 172 ? -11.900 -1.246 -10.855 1.00 90.19 172 ASN A CA 1
ATOM 1378 C C . ASN A 1 172 ? -11.752 -2.682 -10.341 1.00 90.19 172 ASN A C 1
ATOM 1380 O O . ASN A 1 172 ? -11.447 -3.606 -11.102 1.00 90.19 172 ASN A O 1
ATOM 1384 N N . LEU A 1 173 ? -11.982 -2.852 -9.043 1.00 90.94 173 LEU A N 1
ATOM 1385 C CA . LEU A 1 173 ? -11.969 -4.158 -8.401 1.00 90.94 173 LEU A CA 1
ATOM 1386 C C . LEU A 1 173 ? -13.103 -5.044 -8.945 1.00 90.94 173 LEU A C 1
ATOM 1388 O O . LEU A 1 173 ? -14.146 -4.528 -9.363 1.00 90.94 173 LEU A O 1
ATOM 1392 N N . PRO A 1 174 ? -12.927 -6.378 -8.939 1.00 89.56 174 PRO A N 1
ATOM 1393 C CA . PRO A 1 174 ? -13.999 -7.300 -9.287 1.00 89.56 174 PRO A CA 1
ATOM 1394 C C . PRO A 1 174 ? -15.251 -7.073 -8.420 1.00 89.56 174 PRO A C 1
ATOM 1396 O O . PRO A 1 174 ? -15.129 -6.735 -7.240 1.00 89.56 174 PRO A O 1
ATOM 1399 N N . PRO A 1 175 ? -16.461 -7.286 -8.964 1.00 88.06 175 PRO A N 1
ATOM 1400 C CA . PRO A 1 175 ? -17.688 -7.142 -8.189 1.00 88.06 175 PRO A CA 1
ATOM 1401 C C . PRO A 1 175 ? -17.697 -8.125 -7.011 1.00 88.06 175 PRO A C 1
ATOM 1403 O O . PRO A 1 175 ? -17.456 -9.318 -7.193 1.00 88.06 175 PRO A O 1
ATOM 1406 N N . GLY A 1 176 ? -17.978 -7.616 -5.809 1.00 88.25 176 GLY A N 1
ATOM 1407 C CA . GLY A 1 176 ? -17.977 -8.410 -4.576 1.00 88.25 176 GLY A CA 1
ATOM 1408 C C . GLY A 1 176 ? -16.585 -8.740 -4.033 1.00 88.25 176 GLY A C 1
ATOM 1409 O O . GLY A 1 176 ? -16.469 -9.598 -3.163 1.00 88.25 176 GLY A O 1
ATOM 1410 N N . TRP A 1 177 ? -15.527 -8.099 -4.541 1.00 91.50 177 TRP A N 1
ATOM 1411 C CA . TRP A 1 177 ? -14.212 -8.196 -3.918 1.00 91.50 177 TRP A CA 1
ATOM 1412 C C . TRP A 1 177 ? -14.244 -7.573 -2.521 1.00 91.50 177 TRP A C 1
ATOM 1414 O O . TRP A 1 177 ? -14.660 -6.428 -2.353 1.00 91.50 177 TRP A O 1
ATOM 1424 N N . GLU A 1 178 ? -13.758 -8.325 -1.541 1.00 90.94 178 GLU A N 1
ATOM 1425 C CA . GLU A 1 178 ? -13.509 -7.843 -0.188 1.00 90.94 178 GLU A CA 1
ATOM 1426 C C . GLU A 1 178 ? -12.027 -8.021 0.139 1.00 90.94 178 GLU A C 1
ATOM 1428 O O . GLU A 1 178 ? -11.413 -9.045 -0.186 1.00 90.94 178 GLU A O 1
ATOM 1433 N N . ALA A 1 179 ? -11.445 -7.013 0.787 1.00 89.75 179 ALA A N 1
ATOM 1434 C CA . ALA A 1 179 ? -10.059 -7.063 1.210 1.00 89.75 179 ALA A CA 1
ATOM 1435 C C . ALA A 1 179 ? -9.846 -8.214 2.212 1.00 89.75 179 ALA A C 1
ATOM 1437 O O . ALA A 1 179 ? -10.551 -8.291 3.220 1.00 89.75 179 ALA A O 1
ATOM 1438 N N . PRO A 1 180 ? -8.849 -9.092 1.996 1.00 90.38 180 PRO A N 1
ATOM 1439 C CA . PRO A 1 180 ? -8.498 -10.102 2.981 1.00 90.38 180 PRO A CA 1
ATOM 1440 C C . PRO A 1 180 ? -8.102 -9.460 4.312 1.00 90.38 180 PRO A C 1
ATOM 1442 O O . PRO A 1 180 ? -7.322 -8.509 4.333 1.00 90.38 180 PRO A O 1
ATOM 1445 N N . THR A 1 181 ? -8.540 -10.033 5.431 1.00 88.50 181 THR A N 1
ATOM 1446 C CA . THR A 1 181 ? -8.304 -9.444 6.758 1.00 88.50 181 THR A CA 1
ATOM 1447 C C . THR A 1 181 ? -6.827 -9.265 7.098 1.00 88.50 181 THR A C 1
ATOM 1449 O O . THR A 1 181 ? -6.445 -8.284 7.724 1.00 88.50 181 THR A O 1
ATOM 1452 N N . TRP A 1 182 ? -5.960 -10.178 6.647 1.00 88.94 182 TRP A N 1
ATOM 1453 C CA . TRP A 1 182 ? -4.516 -10.029 6.849 1.00 88.94 182 TRP A CA 1
ATOM 1454 C C . TRP A 1 182 ? -3.979 -8.738 6.206 1.00 88.94 182 TRP A C 1
ATOM 1456 O O . TRP A 1 182 ? -3.089 -8.105 6.766 1.00 88.94 182 TRP A O 1
ATOM 1466 N N . LEU A 1 183 ? -4.534 -8.330 5.057 1.00 90.81 183 LEU A N 1
ATOM 1467 C CA . LEU A 1 183 ? -4.094 -7.148 4.322 1.00 90.81 183 LEU A CA 1
ATOM 1468 C C . LEU A 1 183 ? -4.515 -5.878 5.057 1.00 90.81 183 LEU A C 1
ATOM 1470 O O . LEU A 1 183 ? -3.697 -4.978 5.214 1.00 90.81 183 LEU A O 1
ATOM 1474 N N . THR A 1 184 ? -5.760 -5.812 5.537 1.00 90.25 184 THR A N 1
ATOM 1475 C CA . THR A 1 184 ? -6.257 -4.636 6.269 1.00 90.25 184 THR A CA 1
ATOM 1476 C C . THR A 1 184 ? -5.529 -4.450 7.598 1.00 90.25 184 THR A C 1
ATOM 1478 O O . THR A 1 184 ? -5.235 -3.316 7.978 1.00 90.25 184 THR A O 1
ATOM 1481 N N . VAL A 1 185 ? -5.184 -5.552 8.273 1.00 88.94 185 VAL A N 1
ATOM 1482 C CA . VAL A 1 185 ? -4.419 -5.546 9.524 1.00 88.94 185 VAL A CA 1
ATOM 1483 C C . VAL A 1 185 ? -2.980 -5.087 9.288 1.00 88.94 185 VAL A C 1
ATOM 1485 O O . VAL A 1 185 ? -2.566 -4.095 9.888 1.00 88.94 185 VAL A O 1
ATOM 1488 N N . GLU A 1 186 ? -2.225 -5.745 8.399 1.00 89.06 186 GLU A N 1
ATOM 1489 C CA . GLU A 1 186 ? -0.822 -5.382 8.131 1.00 89.06 186 GLU A CA 1
ATOM 1490 C C . GLU A 1 186 ? -0.697 -3.947 7.603 1.00 89.06 186 GLU A C 1
ATOM 1492 O O . GLU A 1 186 ? 0.141 -3.182 8.082 1.00 89.06 186 GLU A O 1
ATOM 1497 N N . LEU A 1 187 ? -1.566 -3.548 6.668 1.00 90.19 187 LEU A N 1
ATOM 1498 C CA . LEU A 1 187 ? -1.582 -2.191 6.124 1.00 90.19 187 LEU A CA 1
ATOM 1499 C C . LEU A 1 187 ? -1.982 -1.153 7.181 1.00 90.19 187 LEU A C 1
ATOM 1501 O O . LEU A 1 187 ? -1.424 -0.056 7.213 1.00 90.19 187 LEU A O 1
ATOM 1505 N N . GLY A 1 188 ? -2.920 -1.502 8.066 1.00 89.12 188 GLY A N 1
ATOM 1506 C CA . GLY A 1 188 ? -3.304 -0.685 9.211 1.00 89.12 188 GLY A CA 1
ATOM 1507 C C . GLY A 1 188 ? -2.122 -0.403 10.134 1.00 89.12 188 GLY A C 1
ATOM 1508 O O . GLY A 1 188 ? -1.863 0.758 10.447 1.00 89.12 188 GLY A O 1
ATOM 1509 N N . PHE A 1 189 ? -1.369 -1.439 10.509 1.00 87.06 189 PHE A N 1
ATOM 1510 C CA . PHE A 1 189 ? -0.157 -1.288 11.316 1.00 87.06 189 PHE A CA 1
ATOM 1511 C C . PHE A 1 189 ? 0.921 -0.476 10.602 1.00 87.06 189 PHE A C 1
ATOM 1513 O O . PHE A 1 189 ? 1.464 0.461 11.187 1.00 87.06 189 PHE A O 1
ATOM 1520 N N . PHE A 1 190 ? 1.200 -0.800 9.338 1.00 86.38 190 PHE A N 1
ATOM 1521 C CA . PHE A 1 190 ? 2.189 -0.091 8.528 1.00 86.38 190 PHE A CA 1
ATOM 1522 C C . PHE A 1 190 ? 1.900 1.412 8.442 1.00 86.38 190 PHE A C 1
ATOM 1524 O O . PHE A 1 190 ? 2.807 2.228 8.578 1.00 86.38 190 PHE A O 1
ATOM 1531 N N . ALA A 1 191 ? 0.633 1.784 8.269 1.00 85.56 191 ALA A N 1
ATOM 1532 C CA . ALA A 1 191 ? 0.218 3.175 8.143 1.00 85.56 191 ALA A CA 1
ATOM 1533 C C . ALA A 1 191 ? -0.051 3.881 9.487 1.00 85.56 191 ALA A C 1
ATOM 1535 O O . ALA A 1 191 ? -0.520 5.018 9.488 1.00 85.56 191 ALA A O 1
ATOM 1536 N N . GLY A 1 192 ? 0.191 3.222 10.626 1.00 85.12 192 GLY A N 1
ATOM 1537 C CA . GLY A 1 192 ? -0.029 3.809 11.950 1.00 85.12 192 GLY A CA 1
ATOM 1538 C C . GLY A 1 192 ? -1.505 4.048 12.292 1.00 85.12 192 GLY A C 1
ATOM 1539 O O . GLY A 1 192 ? -1.834 5.012 12.982 1.00 85.12 192 GLY A O 1
ATOM 1540 N N . ARG A 1 193 ? -2.413 3.196 11.802 1.00 87.56 193 ARG A N 1
ATOM 1541 C CA . ARG A 1 193 ? -3.848 3.280 12.105 1.00 87.56 193 ARG A CA 1
ATOM 1542 C C . ARG A 1 193 ? -4.089 3.055 13.599 1.00 87.56 193 ARG A C 1
ATOM 1544 O O . ARG A 1 193 ? -3.753 2.001 14.130 1.00 87.56 193 ARG A O 1
ATOM 1551 N N . LEU A 1 194 ? -4.737 4.024 14.248 1.00 85.50 194 LEU A N 1
ATOM 1552 C CA . LEU A 1 194 ? -5.057 3.963 15.680 1.00 85.50 194 LEU A CA 1
ATOM 1553 C C . LEU A 1 194 ? -6.479 3.468 15.951 1.00 85.50 194 LEU A C 1
ATOM 1555 O O . LEU A 1 194 ? -6.734 2.853 16.983 1.00 85.50 194 LEU A O 1
ATOM 1559 N N . TYR A 1 195 ? -7.404 3.722 15.024 1.00 84.31 195 TYR A N 1
ATOM 1560 C CA . TYR A 1 195 ? -8.808 3.346 15.164 1.00 84.31 195 TYR A CA 1
ATOM 1561 C C . TYR A 1 195 ? -9.185 2.286 14.132 1.00 84.31 195 TYR A C 1
ATOM 1563 O O . TYR A 1 195 ? -8.907 2.452 12.946 1.00 84.31 195 TYR A O 1
ATOM 1571 N N . PHE A 1 196 ? -9.830 1.215 14.579 1.00 85.44 196 PHE A N 1
ATOM 1572 C CA . PHE A 1 196 ? -10.294 0.105 13.749 1.00 85.44 196 PHE A CA 1
ATOM 1573 C C . PHE A 1 196 ? -11.660 -0.382 14.241 1.00 85.44 196 PHE A C 1
ATOM 1575 O O . PHE A 1 196 ? -12.063 -0.101 15.373 1.00 85.44 196 PHE A O 1
ATOM 1582 N N . GLU A 1 197 ? -12.388 -1.083 13.378 1.00 83.31 197 GLU A N 1
ATOM 1583 C CA . GLU A 1 197 ? -13.700 -1.624 13.726 1.00 83.31 197 GLU A CA 1
ATOM 1584 C C . GLU A 1 197 ? -13.567 -2.828 14.671 1.00 83.31 197 GLU A C 1
ATOM 1586 O O . GLU A 1 197 ? -12.597 -3.583 14.624 1.00 83.31 197 GLU A O 1
ATOM 1591 N N . TYR A 1 198 ? -14.566 -3.049 15.532 1.00 84.94 198 TYR A N 1
ATOM 1592 C CA . TYR A 1 198 ? -14.522 -4.135 16.521 1.00 84.94 198 TYR A CA 1
ATOM 1593 C C . TYR A 1 198 ? -14.392 -5.535 15.886 1.00 84.94 198 TYR A C 1
ATOM 1595 O O . TYR A 1 198 ? -13.787 -6.428 16.472 1.00 84.94 198 TYR A O 1
ATOM 1603 N N . ASN A 1 199 ? -14.904 -5.727 14.668 1.00 84.19 199 ASN A N 1
ATOM 1604 C CA . ASN A 1 199 ? -14.764 -6.974 13.906 1.00 84.19 199 ASN A CA 1
ATOM 1605 C C . ASN A 1 199 ? -13.293 -7.329 13.573 1.00 84.19 199 ASN A C 1
ATOM 1607 O O . ASN A 1 199 ? -12.966 -8.509 13.438 1.00 84.19 199 ASN A O 1
ATOM 1611 N N . GLU A 1 200 ? -12.389 -6.346 13.492 1.00 83.88 200 GLU A N 1
ATOM 1612 C CA . GLU A 1 200 ? -10.959 -6.543 13.228 1.00 83.88 200 GLU A CA 1
ATOM 1613 C C . GLU A 1 200 ? -10.183 -6.927 14.502 1.00 83.88 200 GLU A C 1
ATOM 1615 O O . GLU A 1 200 ? -9.084 -7.469 14.398 1.00 83.88 200 GLU A O 1
ATOM 1620 N N . TYR A 1 201 ? -10.756 -6.720 15.696 1.00 86.88 201 TYR A N 1
ATOM 1621 C CA . TYR A 1 201 ? -10.073 -6.880 16.989 1.00 86.88 201 TYR A CA 1
ATOM 1622 C C . TYR A 1 201 ? -9.418 -8.255 17.170 1.00 86.88 201 TYR A C 1
ATOM 1624 O O . TYR A 1 201 ? -8.235 -8.343 17.490 1.00 86.88 201 TYR A O 1
ATOM 1632 N N . ASN A 1 202 ? -10.158 -9.336 16.906 1.00 87.94 202 ASN A N 1
ATOM 1633 C CA . ASN A 1 202 ? -9.631 -10.694 17.069 1.00 87.94 202 ASN A CA 1
ATOM 1634 C C . ASN A 1 202 ? -8.466 -10.980 16.110 1.00 87.94 202 ASN A C 1
ATOM 1636 O O . ASN A 1 202 ? -7.493 -11.622 16.496 1.00 87.94 202 ASN A O 1
ATOM 1640 N N . ASN A 1 203 ? -8.541 -10.471 14.877 1.00 85.44 203 ASN A N 1
ATOM 1641 C CA . ASN A 1 203 ? -7.490 -10.654 13.875 1.00 85.44 203 ASN A CA 1
ATOM 1642 C C . ASN A 1 203 ? -6.229 -9.866 14.240 1.00 85.44 203 ASN A C 1
ATOM 1644 O O . ASN A 1 203 ? -5.118 -10.348 14.043 1.00 85.44 203 ASN A O 1
ATOM 1648 N N . ILE A 1 204 ? -6.407 -8.674 14.812 1.00 86.44 204 ILE A N 1
ATOM 1649 C CA . ILE A 1 204 ? -5.318 -7.846 15.332 1.00 86.44 204 ILE A CA 1
ATOM 1650 C C . ILE A 1 204 ? -4.641 -8.536 16.521 1.00 86.44 204 ILE A C 1
ATOM 1652 O O . ILE A 1 204 ? -3.417 -8.640 16.533 1.00 86.44 204 ILE A O 1
ATOM 1656 N N . ASN A 1 205 ? -5.406 -9.069 17.479 1.00 85.44 205 ASN A N 1
ATOM 1657 C CA . ASN A 1 205 ? -4.846 -9.813 18.614 1.00 85.44 205 ASN A CA 1
ATOM 1658 C C . ASN A 1 205 ? -4.065 -11.048 18.157 1.00 85.44 205 ASN A C 1
ATOM 1660 O O . ASN A 1 205 ? -2.932 -11.252 18.589 1.00 85.44 205 ASN A O 1
ATOM 1664 N N . GLN A 1 206 ? -4.635 -11.823 17.230 1.00 84.94 206 GLN A N 1
ATOM 1665 C CA . GLN A 1 206 ? -3.958 -12.982 16.655 1.00 84.94 206 GLN A CA 1
ATOM 1666 C C . GLN A 1 206 ? -2.662 -12.578 15.941 1.00 84.94 206 GLN A C 1
ATOM 1668 O O . GLN A 1 206 ? -1.645 -13.253 16.090 1.00 84.94 206 GLN A O 1
ATOM 1673 N N . TYR A 1 207 ? -2.680 -11.472 15.190 1.00 81.62 207 TYR A N 1
ATOM 1674 C CA . TYR A 1 207 ? -1.494 -10.941 14.517 1.00 81.62 207 TYR A CA 1
ATOM 1675 C C . TYR A 1 207 ? -0.407 -10.510 15.513 1.00 81.62 207 TYR A C 1
ATOM 1677 O O . TYR A 1 207 ? 0.774 -10.728 15.263 1.00 81.62 207 TYR A O 1
ATOM 1685 N N . LEU A 1 208 ? -0.794 -9.948 16.662 1.00 80.94 208 LEU A N 1
ATOM 1686 C CA . LEU A 1 208 ? 0.118 -9.560 17.742 1.00 80.94 208 LEU A CA 1
ATOM 1687 C C . LEU A 1 208 ? 0.570 -10.735 18.631 1.00 80.94 208 LEU A C 1
ATOM 1689 O O . LEU A 1 208 ? 1.405 -10.536 19.511 1.00 80.94 208 LEU A O 1
ATOM 1693 N N . GLY A 1 209 ? 0.049 -11.947 18.412 1.00 73.62 209 GLY A N 1
ATOM 1694 C CA . GLY A 1 209 ? 0.398 -13.139 19.190 1.00 73.62 209 GLY A CA 1
ATOM 1695 C C . GLY A 1 209 ? -0.134 -13.127 20.627 1.00 73.62 209 GLY A C 1
ATOM 1696 O O . GLY A 1 209 ? 0.509 -13.698 21.507 1.00 73.62 209 GLY A O 1
ATOM 1697 N N . SER A 1 210 ? -1.258 -12.439 20.864 1.00 57.97 210 SER A N 1
ATOM 1698 C CA . SER A 1 210 ? -1.950 -12.364 22.166 1.00 57.97 210 SER A CA 1
ATOM 1699 C C . SER A 1 210 ? -3.051 -13.408 22.313 1.00 57.97 210 SER A C 1
ATOM 1701 O O . SER A 1 210 ? -3.703 -13.727 21.292 1.00 57.97 210 SER A O 1
#

pLDDT: mean 73.9, std 18.06, range [38.81, 95.19]

Sequence (210 aa):
MKELGIRRKAFQDTGNAVHSSALQEVEQEKEVAFEVETIREVQKQEHYSPLTFRGLHRDIAVFINTGRLTADSAGYEQWFMALRHTTLGQKHGIRSEAMTSKLYVSAEFARTLSFPLARLADNFQGTSKEAEHLFPLICDAKRPTTHLLTYAASVTRKMLHFNKLDYFAVPNLPPGWEAPTWLTVELGFFAGRLYFEYNEYNNINQYLGS

Radius of gyration: 25.81 Å; chains: 1; bounding box: 72×56×54 Å

Secondary structure (DSSP, 8-state):
--SHHHHTTS----THHHHHHHHHHHHHHHHHHHHHHHTTS------PPPPPP----HHHHHHHHHS-PPTT-TTEEEHHHHHHHSHHHHHHT--TTS-----EEEHHHHHHHTS-GGGTTTTTTS--HHHHHHHHHHHT-SS----EE------STTS---TTS-S-EESPPPTT----HHHHHHHHHHTT-----GGGHHHHHHHTT-

Foldseek 3Di:
DPPVVVVVVPPPPPCPVVVVVVVVVVVVVVVVVVVVVVVPPPPPPDDDDDDDDPDQDPQVLVCFQPVDGDPPDPQKDALLVLVCLAPVVVVVVRDPPPDDAPDIDTPSVSVVRNPHVVNCPVPPPDDPPNVVVSVVSLQVHPDTSDKDFDDDAAPDPPDDHRLFSQPDIVPHDDPPDTDDLSCSLVVNVSNVHPDDDPVSVVVNCVNVVD

Organism: Glarea lozoyensis (strain ATCC 20868 / MF5171) (NCBI:txid1116229)